Protein 6FTF (pdb70)

Radius of gyration: 20.93 Å; Cα contacts (8 Å, |Δi|>4): 616; chains: 1; bounding box: 56×53×49 Å

Sequence (291 aa):
GIDPEKAKLYQAPYFEKSEDEMMNLITTKLLTHNVLFSFLNTKDIKVVAGAMMQRATFKHDDCIMEAGQQTTCNKLYIIIQSGHADIIKEGQKVYLKTEGTAVGELLELMMYDDTPVVATVKVCTDELIAWVLDRDTYRNLVMGTAIRRRETYIQFLANVPFLGGLDSYEKLQLADALSSEEFSSPGEYIIHYGEEEGEWLYIIMEGTVEVIIGRDADGEPTKVCEFTQGDHIGELEFLNNHRTVADVVATTHHVITAKKLNRRHFEMMCCLGPVIDVLKRCADDPKKYEYYQNVLKTGAAQPSYVD

Secondary structure (DSSP, 8-state):
---HHHHTT---------HHHHHHHHHHHHHSGGGTT--HHHHHHHHHH-EEEEEETT-EEE-TT-SS--EEEEEEE--EEEEETTEEEEEE-TT-EESHHHHHHT-S--SEEEE-SSEEEEEEEEHHHIIIII-TTHHHHHHHHHHHHTT-GGGTTS-HHHHHHHHTTEEEEEE-TT-EEE-TTS---EEEEEEESEEEEEEE-TTS-EEEEEEEETT-EESHHHHHHTB---SEEEESS-EEEEEEEGGGHHHHHGGGHHHHGGGGGSGGGHHHHHHHHHT-S-B----

Structure (mmCIF, N/CA/C/O backbone):
data_6FTF
#
_entry.id   6FTF
#
_cell.length_a   40.846
_cell.length_b   89.066
_cell.length_c   45.634
_cell.angle_alpha   90.000
_cell.angle_beta   98.182
_cell.angle_gamma   90.000
#
_symmetry.space_group_name_H-M   'P 1 21 1'
#
loop_
_entity.id
_entity.type
_entity.pdbx_description
1 polymer 'Protein kinase A regulatory subunit, putative'
2 non-polymer 1,2-ETHANEDIOL
3 non-polymer 7-cyano-7-deazainosine
4 water water
#
loop_
_atom_site.group_PDB
_atom_site.id
_atom_site.type_symbol
_atom_site.label_atom_id
_atom_site.label_alt_id
_atom_site.label_comp_id
_atom_site.label_asym_id
_atom_site.label_entity_id
_atom_site.label_seq_id
_atom_site.pdbx_PDB_ins_code
_atom_site.Cartn_x
_atom_site.Cartn_y
_atom_site.Cartn_z
_atom_site.occupancy
_atom_site.B_iso_or_equiv
_atom_site.auth_seq_id
_atom_site.auth_comp_id
_atom_site.auth_asym_id
_atom_site.auth_atom_id
_atom_site.pdbx_PDB_model_num
ATOM 1 N N . GLY A 1 12 ? -58.21769 92.31604 74.84959 1.000 48.98536 211 GLY B N 1
ATOM 2 C CA . GLY A 1 12 ? -57.30416 91.49789 75.62872 1.000 54.94229 211 GLY B CA 1
ATOM 3 C C . GLY A 1 12 ? -57.21977 91.84430 77.10691 1.000 57.39975 211 GLY B C 1
ATOM 4 O O . GLY A 1 12 ? -58.08326 92.53782 77.64653 1.000 61.94798 211 GLY B O 1
ATOM 5 N N . ILE A 1 13 ? -56.16534 91.36066 77.76524 1.000 46.42163 212 ILE B N 1
ATOM 6 C CA . ILE A 1 13 ? -56.03757 91.52724 79.20847 1.000 41.70273 212 ILE B CA 1
ATOM 7 C C . ILE A 1 13 ? -55.67800 92.97016 79.53565 1.000 40.40579 212 ILE B C 1
ATOM 8 O O . ILE A 1 13 ? -54.76233 93.54994 78.93722 1.000 36.91149 212 ILE B O 1
ATOM 13 N N . ASP A 1 14 ? -56.39262 93.54919 80.49928 1.000 37.88847 213 ASP B N 1
ATOM 14 C CA . ASP A 1 14 ? -56.06828 94.86473 81.03721 1.000 37.13063 213 ASP B CA 1
ATOM 15 C C . ASP A 1 14 ? -54.62717 94.86445 81.54252 1.000 33.88006 213 ASP B C 1
ATOM 16 O O . ASP A 1 14 ? -54.27604 94.01562 82.37662 1.000 28.81999 213 ASP B O 1
ATOM 24 N N . PRO A 1 15 ? -53.76683 95.78015 81.08337 1.000 33.35987 214 PRO B N 1
ATOM 25 C CA . PRO A 1 15 ? -52.36218 95.73770 81.52833 1.000 38.82379 214 PRO B CA 1
ATOM 26 C C . PRO A 1 15 ? -52.18001 95.92940 83.02610 1.000 42.08149 214 PRO B C 1
ATOM 27 O O . PRO A 1 15 ? -51.25949 95.33893 83.60914 1.000 39.45233 214 PRO B O 1
ATOM 38 N N . GLU A 1 16 ? -53.01320 96.75342 83.66716 1.000 43.77090 215 GLU B N 1
ATOM 39 C CA . GLU A 1 16 ? -52.90263 96.93140 85.11035 1.000 44.28044 215 GLU B CA 1
ATOM 40 C C . GLU A 1 16 ? -53.24200 95.64546 85.85161 1.000 41.29735 215 GLU B C 1
ATOM 41 O O . GLU A 1 16 ? -52.70993 95.39586 86.93945 1.000 43.91301 215 GLU B O 1
ATOM 45 N N . LYS A 1 17 ? -54.11935 94.82100 85.27901 1.000 30.46051 216 LYS B N 1
ATOM 46 C CA . LYS A 1 17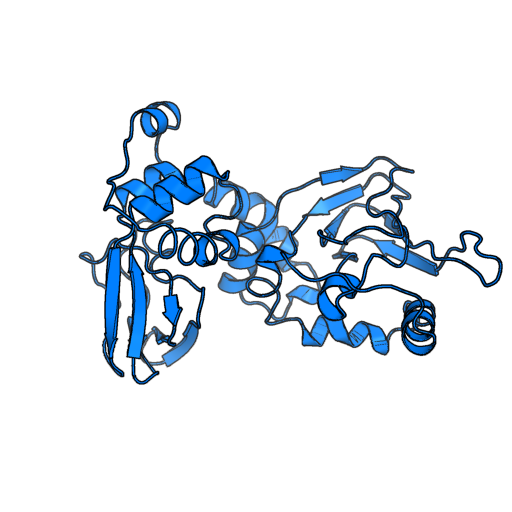 ? -54.45221 93.53475 85.87662 1.000 28.54392 216 LYS B CA 1
ATOM 47 C C . LYS A 1 17 ? -53.39838 92.47781 85.56447 1.000 25.07887 216 LYS B C 1
ATOM 48 O O . LYS A 1 17 ? -53.12915 91.59761 86.38988 1.000 22.96078 216 LYS B O 1
ATOM 67 N N . ALA A 1 18 ? -52.80263 92.53130 84.37380 1.000 22.91090 217 ALA B N 1
ATOM 68 C CA . ALA A 1 18 ? -51.75622 91.57073 84.03972 1.000 18.98485 217 ALA B CA 1
ATOM 69 C C . ALA A 1 18 ? -50.59154 91.64289 85.02046 1.000 19.81684 217 ALA B C 1
ATOM 70 O O . ALA A 1 18 ? -49.94480 90.62369 85.29454 1.000 20.94447 217 ALA B O 1
ATOM 77 N N . LYS A 1 19 ? -50.32988 92.82756 85.58316 1.000 22.85530 218 LYS B N 1
ATOM 78 C CA . LYS A 1 19 ? -49.25244 92.97494 86.55694 1.000 30.06229 218 LYS B CA 1
ATOM 79 C C . LYS A 1 19 ? -49.52454 92.19971 87.84159 1.000 24.65771 218 LYS B C 1
ATOM 80 O O . LYS A 1 19 ? -48.58555 91.91797 88.59577 1.000 25.87596 218 LYS B O 1
ATOM 84 N N . LEU A 1 20 ? -50.78139 91.85614 88.11009 1.000 18.11060 219 LEU B N 1
ATOM 85 C CA . LEU A 1 20 ? -51.14509 91.08820 89.28920 1.000 17.59321 219 LEU B CA 1
ATOM 86 C C . LEU A 1 20 ? -51.18966 89.59341 89.02104 1.000 17.89734 219 LEU B C 1
ATOM 87 O O . LEU A 1 20 ? -51.50739 88.82701 89.93562 1.000 21.75142 219 LEU B O 1
ATOM 103 N N . TYR A 1 21 ? -50.90385 89.16050 87.79186 1.000 19.43210 220 TYR B N 1
ATOM 104 C CA . TYR A 1 21 ? -50.90601 87.74293 87.44963 1.000 18.22852 220 TYR B CA 1
ATOM 105 C C . TYR A 1 21 ? -49.54642 87.12646 87.77286 1.000 15.14519 220 TYR B C 1
ATOM 106 O O . TYR A 1 21 ? -48.50622 87.63118 87.33479 1.000 21.74924 220 TYR B O 1
ATOM 124 N N . GLN A 1 22 ? -49.55965 86.03023 88.51968 1.000 19.09436 221 GLN B N 1
ATOM 125 C CA . GLN A 1 22 ? -48.35431 85.25732 88.79102 1.000 17.91615 221 GLN B CA 1
ATOM 126 C C . GLN A 1 22 ? -48.42046 83.96552 87.98310 1.000 15.67626 221 GLN B C 1
ATOM 127 O O . GLN A 1 22 ? -49.32893 83.15280 88.16876 1.000 16.11135 221 GLN B O 1
ATOM 141 N N . ALA A 1 23 ? -47.45191 83.77396 87.10843 1.000 13.71769 222 ALA B N 1
ATOM 142 C CA . ALA A 1 23 ? -47.40018 82.55538 86.32958 1.000 12.68687 222 ALA B CA 1
ATOM 143 C C . ALA A 1 23 ? -47.05021 81.36662 87.21821 1.000 14.97653 222 ALA B C 1
ATOM 144 O O . ALA A 1 23 ? -46.34573 81.51217 88.22481 1.000 16.01011 222 ALA B O 1
ATOM 151 N N . PRO A 1 24 ? -47.49292 80.16882 86.85357 1.000 13.70782 223 PRO B N 1
ATOM 152 C CA . PRO A 1 24 ? -47.00623 78.97930 87.55283 1.000 14.16910 223 PRO B CA 1
ATOM 153 C C . PRO A 1 24 ? -45.51417 78.83226 87.35094 1.000 12.97284 223 PRO B C 1
ATOM 154 O O . PRO A 1 24 ? -44.95005 79.31670 86.37357 1.000 12.89767 223 PRO B O 1
ATOM 165 N N . TYR A 1 25 ? -44.87266 78.15702 88.29549 1.000 14.63667 224 TYR B N 1
ATOM 166 C CA . TYR A 1 25 ? -43.45293 77.85880 88.19702 1.000 14.20926 224 TYR B CA 1
ATOM 167 C C . TYR A 1 25 ? -43.26862 76.37594 88.44509 1.000 12.73903 224 TYR B C 1
ATOM 168 O O . TYR A 1 25 ? -43.62198 75.87072 89.51693 1.000 15.63100 224 TYR B O 1
ATOM 186 N N . PHE A 1 26 ? -42.74036 75.68547 87.45389 1.000 12.67456 225 PHE B N 1
ATOM 187 C CA . PHE A 1 26 ? -42.34746 74.29260 87.57623 1.000 13.84877 225 PHE B CA 1
ATOM 188 C C . PHE A 1 26 ? -40.83259 74.29417 87.56893 1.000 14.38566 225 PHE B C 1
ATOM 189 O O . PHE A 1 26 ? -40.21418 74.70986 86.58641 1.000 14.08496 225 PHE B O 1
ATOM 206 N N . GLU A 1 27 ? -40.23465 73.84977 88.66847 1.000 16.93839 226 GLU B N 1
ATOM 207 C CA . GLU A 1 27 ? -38.80982 74.07905 88.87999 1.000 18.42192 226 GLU B CA 1
ATOM 208 C C . GLU A 1 27 ? -37.98450 73.55612 87.71011 1.000 15.36631 226 GLU B C 1
ATOM 209 O O . GLU A 1 27 ? -38.22256 72.45556 87.20462 1.000 17.16683 226 GLU B O 1
ATOM 217 N N . LYS A 1 28 ? -37.02253 74.36779 87.28137 1.000 15.96620 227 LYS B N 1
ATOM 218 C CA . LYS A 1 28 ? -36.17043 74.06993 86.14304 1.000 16.26472 227 LYS B CA 1
ATOM 219 C C . LYS A 1 28 ? -34.72516 74.05019 86.60800 1.000 15.91588 227 LYS B C 1
ATOM 220 O O . LYS A 1 28 ? -34.32385 74.86147 87.45103 1.000 16.62263 227 LYS B O 1
ATOM 239 N N . SER A 1 29 ? -33.94077 73.13172 86.05045 1.000 14.08723 228 SER B N 1
ATOM 240 C CA . SER A 1 29 ? -32.50557 73.18652 86.21976 1.000 13.94229 228 SER B CA 1
ATOM 241 C C . SER A 1 29 ? -31.94026 74.32782 85.37182 1.000 12.70538 228 SER B C 1
ATOM 242 O O . SER A 1 29 ? -32.59599 74.85280 84.46419 1.000 12.50207 228 SER B O 1
ATOM 250 N N . GLU A 1 30 ? -30.68979 74.69858 85.64092 1.000 14.78965 229 GLU B N 1
ATOM 251 C CA . GLU A 1 30 ? -30.04295 75.71100 84.82183 1.000 14.49516 229 GLU B CA 1
ATOM 252 C C . GLU A 1 30 ? -29.98100 75.27964 83.36385 1.000 12.83147 229 GLU B C 1
ATOM 253 O O . GLU A 1 30 ? -30.22432 76.08464 82.46150 1.000 13.06354 229 GLU B O 1
ATOM 261 N N . ASP A 1 31 ? -29.67047 74.00416 83.11307 1.000 12.10799 230 ASP B N 1
ATOM 262 C CA . ASP A 1 31 ? -29.58468 73.51646 81.74000 1.000 12.14571 230 ASP B CA 1
ATOM 263 C C . ASP A 1 31 ? -30.94935 73.54696 81.05814 1.000 11.31790 230 ASP B C 1
ATOM 264 O O . ASP A 1 31 ? -31.03817 73.89030 79.87597 1.000 11.28204 230 ASP B O 1
ATOM 273 N N . GLU A 1 32 ? -32.02024 73.19755 81.77675 1.000 11.08713 231 GLU B N 1
ATOM 274 C CA . GLU A 1 32 ? -33.36045 73.30936 81.19457 1.000 10.74584 231 GLU B CA 1
ATOM 275 C C . GLU A 1 32 ? -33.70561 74.75853 80.88721 1.000 10.51734 231 GLU B C 1
ATOM 276 O O . GLU A 1 32 ? -34.26172 75.06377 79.82492 1.000 10.78353 231 GLU B O 1
ATOM 288 N N A MET A 1 33 ? -33.39752 75.66865 81.81664 0.394 11.35723 232 MET B N 1
ATOM 289 N N B MET A 1 33 ? -33.41976 75.66967 81.82380 0.606 10.92529 232 MET B N 1
ATOM 290 C CA A MET A 1 33 ? -33.67601 77.08268 81.59540 0.394 11.78640 232 MET B CA 1
ATOM 291 C CA B MET A 1 33 ? -33.67258 77.08331 81.57333 0.606 11.26705 232 MET B CA 1
ATOM 292 C C A MET A 1 33 ? -32.91972 77.59893 80.37819 0.394 11.48139 232 MET B C 1
ATOM 293 C C B MET A 1 33 ? -32.93667 77.54608 80.33251 0.606 11.82722 232 MET B C 1
ATOM 294 O O A MET A 1 33 ? -33.46458 78.38354 79.59273 0.394 12.05251 232 MET B O 1
ATOM 295 O O B MET A 1 33 ? -33.51045 78.24343 79.48646 0.606 11.36466 232 MET B O 1
ATOM 322 N N . ASN A 1 34 ? -31.66638 77.16824 80.19120 1.000 11.69401 233 ASN B N 1
ATOM 323 C CA . ASN A 1 34 ? -30.90878 77.59137 79.01819 1.000 13.11641 233 ASN B CA 1
ATOM 324 C C . ASN A 1 34 ? -31.56030 77.09982 77.73171 1.000 11.11415 233 ASN B C 1
ATOM 325 O O . ASN A 1 34 ? -31.67893 77.85221 76.75843 1.000 12.10761 233 ASN B O 1
ATOM 336 N N . LEU A 1 35 ? -31.95621 75.82484 77.69757 1.000 10.78929 234 LEU B N 1
ATOM 337 C CA . LEU A 1 35 ? -32.57096 75.24971 76.50777 1.000 10.84594 234 LEU B CA 1
ATOM 338 C C . LEU A 1 35 ? -33.85832 75.97624 76.15774 1.000 10.12430 234 LEU B C 1
ATOM 339 O O . LEU A 1 35 ? -34.06994 76.39217 75.01001 1.000 10.87233 234 LEU B O 1
ATOM 355 N N . ILE A 1 36 ? -34.73888 76.13062 77.13906 1.000 9.50879 235 ILE B N 1
ATOM 356 C CA . ILE A 1 36 ? -36.04875 76.70880 76.86698 1.000 9.45125 235 ILE B CA 1
ATOM 357 C C . ILE A 1 36 ? -35.90667 78.17191 76.49240 1.000 9.93565 235 ILE B C 1
ATOM 358 O O . ILE A 1 36 ? -36.54214 78.65176 75.54720 1.000 9.83186 235 ILE B O 1
ATOM 374 N N A THR A 1 37 ? -35.07733 78.91984 77.21065 0.544 8.75978 236 THR B N 1
ATOM 375 N N B THR A 1 37 ? -35.09200 78.91000 77.25849 0.456 9.79134 236 THR B N 1
ATOM 376 C CA A THR A 1 37 ? -34.99002 80.33673 76.88323 0.544 11.26049 236 THR B CA 1
ATOM 377 C CA B THR A 1 37 ? -34.86565 80.32385 76.97485 0.456 10.97950 236 THR B CA 1
ATOM 378 C C A THR A 1 37 ? -34.38083 80.55704 75.51042 0.544 11.40250 236 THR B C 1
ATOM 379 C C B THR A 1 37 ? -34.40845 80.52097 75.54022 0.456 9.22721 236 THR B C 1
ATOM 380 O O A THR A 1 37 ? -34.72649 81.53976 74.83705 0.544 10.09118 236 THR B O 1
ATOM 381 O O B THR A 1 37 ? -34.88454 81.43747 74.85388 0.456 11.21100 236 THR B O 1
ATOM 392 N N . LYS A 1 38 ? -33.48904 79.67073 75.06480 1.000 10.32743 237 LYS B N 1
ATOM 393 C CA . LYS A 1 38 ? -33.00478 79.78899 73.69660 1.000 11.64940 237 LYS B CA 1
ATOM 394 C C . LYS A 1 38 ? -34.13276 79.58663 72.69302 1.000 10.93426 237 LYS B C 1
ATOM 395 O O . LYS A 1 38 ? -34.23730 80.33189 71.70768 1.000 12.15171 237 LYS B O 1
ATOM 401 N N . LEU A 1 39 ? -35.01091 78.61167 72.93014 1.000 9.18439 238 LEU B N 1
ATOM 402 C CA . LEU A 1 39 ? -36.15753 78.45911 72.04322 1.000 9.93382 238 LEU B CA 1
ATOM 403 C C . LEU A 1 39 ? -37.00097 79.72828 72.03726 1.000 10.04746 238 LEU B C 1
ATOM 404 O O . LEU A 1 39 ? -37.43277 80.19971 70.97731 1.000 10.00592 238 LEU B O 1
ATOM 420 N N . LEU A 1 40 ? -37.26303 80.28867 73.21017 1.000 8.81017 239 LEU B N 1
ATOM 421 C CA . LEU A 1 40 ? -38.13293 81.45117 73.28517 1.000 9.08061 239 LEU B CA 1
ATOM 422 C C . LEU A 1 40 ? -37.51330 82.67306 72.62577 1.000 8.97442 239 LEU B C 1
ATOM 423 O O . LEU A 1 40 ? -38.21932 83.44636 71.96409 1.000 9.77206 239 LEU B O 1
ATOM 439 N N . THR A 1 41 ? -36.21195 82.88843 72.80613 1.000 8.90386 240 THR B N 1
ATOM 440 C CA . THR A 1 41 ? -35.60193 84.09765 72.26875 1.000 9.33696 240 THR B CA 1
ATOM 441 C C . THR A 1 41 ? -35.43134 84.05793 70.75815 1.000 8.71641 240 THR B C 1
ATOM 442 O O . THR A 1 41 ? -35.14230 85.10565 70.15612 1.000 11.19629 240 THR B O 1
ATOM 453 N N . HIS A 1 42 ? -35.60036 82.90535 70.12444 1.000 9.32534 241 HIS B N 1
ATOM 454 C CA . HIS A 1 42 ? -35.56743 82.83523 68.67289 1.000 10.43203 241 HIS B CA 1
ATOM 455 C C . HIS A 1 42 ? -36.94295 82.67326 68.05381 1.000 9.93012 241 HIS B C 1
ATOM 456 O O . HIS A 1 42 ? -37.05100 82.63456 66.82855 1.000 12.36873 241 HIS B O 1
ATOM 470 N N . ASN A 1 43 ? -37.99443 82.60736 68.85525 1.000 9.23271 242 ASN B N 1
ATOM 471 C CA . ASN A 1 43 ? -39.35182 82.45304 68.35408 1.000 8.59149 242 ASN B CA 1
ATOM 472 C C . ASN A 1 43 ? -40.07080 83.79148 68.40393 1.000 8.77849 242 ASN B C 1
ATOM 473 O O . ASN A 1 43 ? -40.09422 84.45488 69.44244 1.000 8.42973 242 ASN B O 1
ATOM 484 N N . VAL A 1 44 ? -40.67199 84.17705 67.28356 1.000 8.48107 243 VAL B N 1
ATOM 485 C CA . VAL A 1 44 ? -41.20270 85.52808 67.14187 1.000 8.33006 243 VAL B CA 1
ATOM 486 C C . VAL A 1 44 ? -42.30467 85.87499 68.13329 1.000 8.28128 243 VAL B C 1
ATOM 487 O O . VAL A 1 44 ? -42.55824 87.06769 68.35333 1.000 8.78225 243 VAL B O 1
ATOM 500 N N . LEU A 1 45 ? -42.99132 84.89683 68.72058 1.000 8.30918 244 LEU B N 1
ATOM 501 C CA . LEU A 1 45 ? -44.07144 85.21224 69.65105 1.000 8.56983 244 LEU B CA 1
ATOM 502 C C . LEU A 1 45 ? -43.57492 85.87029 70.92362 1.000 8.84740 244 LEU B C 1
ATOM 503 O O . LEU A 1 45 ? -44.382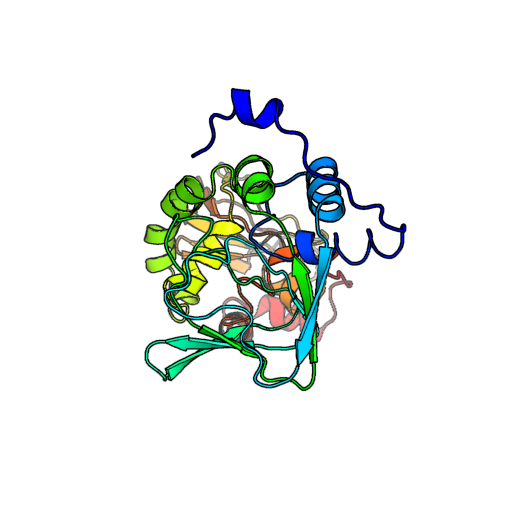98 86.45838 71.64766 1.000 10.50840 244 LEU B O 1
ATOM 519 N N . PHE A 1 46 ? -42.27917 85.78673 71.20999 1.000 8.21771 245 PHE B N 1
ATOM 520 C CA . PHE A 1 46 ? -41.69631 86.30304 72.44528 1.000 8.44649 245 PHE B CA 1
ATOM 521 C C . PHE A 1 46 ? -40.74962 87.46878 72.19245 1.000 8.48876 245 PHE B C 1
ATOM 522 O O . PHE A 1 46 ? -40.00913 87.86421 73.09420 1.000 9.33694 245 PHE B O 1
ATOM 539 N N . SER A 1 47 ? -40.80618 88.05501 70.99663 1.000 8.01084 246 SER B N 1
ATOM 540 C CA . SER A 1 47 ? -39.78340 88.97676 70.51744 1.000 8.60805 246 SER B CA 1
ATOM 541 C C . SER A 1 47 ? -39.54252 90.15128 71.45153 1.000 9.47633 246 SER B C 1
ATOM 542 O O . SER A 1 47 ? -38.40383 90.62936 71.54947 1.000 11.28299 246 SER B O 1
ATOM 550 N N . PHE A 1 48 ? -40.59179 90.70607 72.04740 1.000 9.12048 247 PHE B N 1
ATOM 551 C CA . PHE A 1 48 ? -40.46275 91.94278 72.80871 1.000 10.52653 247 PHE B CA 1
ATOM 552 C C . PHE A 1 48 ? -40.54772 91.73343 74.31792 1.000 11.18939 247 PHE B C 1
ATOM 553 O O . PHE A 1 48 ? -40.69179 92.70097 75.06456 1.000 14.37714 247 PHE B O 1
ATOM 570 N N . LEU A 1 49 ? -40.39231 90.50444 74.78907 1.000 10.52543 248 LEU B N 1
ATOM 571 C CA . LEU A 1 49 ? -40.25126 90.24822 76.21478 1.000 10.45663 248 LEU B CA 1
ATOM 572 C C . LEU A 1 49 ? -38.81133 90.46708 76.65101 1.000 10.77544 248 LEU B C 1
ATOM 573 O O . LEU A 1 49 ? -37.86879 90.08325 75.96070 1.000 12.57365 248 LEU B O 1
ATOM 589 N N . ASN A 1 50 ? -38.65096 91.02986 77.83806 1.000 12.06011 249 ASN B N 1
ATOM 590 C CA . ASN A 1 50 ? -37.32097 91.19162 78.40626 1.000 13.05459 249 ASN B CA 1
ATOM 591 C C . ASN A 1 50 ? -36.84429 89.88783 79.04902 1.000 12.93027 249 ASN B C 1
ATOM 592 O O . ASN A 1 50 ? -37.57574 88.89720 79.13789 1.000 12.14159 249 ASN B O 1
ATOM 603 N N . THR A 1 51 ? -35.58474 89.88814 79.49449 1.000 13.55285 250 THR B N 1
ATOM 604 C CA . THR A 1 51 ? -34.96743 88.65960 79.99061 1.000 14.83463 250 THR B CA 1
ATOM 605 C C . THR A 1 51 ? -35.71179 88.09704 81.19331 1.000 13.64036 250 THR B C 1
ATOM 606 O O . THR A 1 51 ? -35.93106 86.87680 81.28027 1.000 13.05069 250 THR B O 1
ATOM 617 N N . LYS A 1 52 ? -36.10056 88.95928 82.13576 1.000 12.41040 251 LYS B N 1
ATOM 618 C CA . LYS A 1 52 ? -36.82300 88.48559 83.30831 1.000 13.15218 251 LYS B CA 1
ATOM 619 C C . LYS A 1 52 ? -38.10312 87.77692 82.88999 1.000 11.98414 251 LYS B C 1
ATOM 620 O O . LYS A 1 52 ? -38.40194 86.66893 83.35488 1.000 12.00550 251 LYS B O 1
ATOM 639 N N . ASP A 1 53 ? -38.85165 88.38885 81.97126 1.000 11.59688 252 ASP B N 1
ATOM 640 C CA . ASP A 1 53 ? -40.13316 87.82383 81.56242 1.000 11.78574 252 ASP B CA 1
ATOM 641 C C . ASP A 1 53 ? -39.96513 86.55845 80.73194 1.000 11.24986 252 ASP B C 1
ATOM 642 O O . ASP A 1 53 ? -40.77122 85.62893 80.85913 1.000 11.38316 252 ASP B O 1
ATOM 651 N N . ILE A 1 54 ? -38.95103 86.50347 79.86622 1.000 10.63114 253 ILE B N 1
ATOM 652 C CA . ILE A 1 54 ? -38.62294 85.26373 79.15140 1.000 10.85281 253 ILE B CA 1
ATOM 653 C C . ILE A 1 54 ? -38.43143 84.12673 80.14265 1.000 10.04343 253 ILE B C 1
ATOM 654 O O . ILE A 1 54 ? -38.90861 83.00444 79.93152 1.000 10.92099 253 ILE B O 1
ATOM 670 N N . LYS A 1 55 ? -37.68572 84.38856 81.21976 1.000 10.93432 254 LYS B N 1
ATOM 671 C CA . LYS A 1 55 ? -37.40181 83.33168 82.17764 1.000 10.84561 254 LYS B CA 1
ATOM 672 C C . LYS A 1 55 ? -38.64099 82.95349 82.98826 1.000 11.36653 254 LYS B C 1
ATOM 673 O O . LYS A 1 55 ? -38.80321 81.77875 83.33273 1.000 11.31143 254 LYS B O 1
ATOM 681 N N . VAL A 1 56 ? -39.53859 83.90333 83.26885 1.000 10.53789 255 VAL B N 1
ATOM 682 C CA . VAL A 1 56 ? -40.81376 83.55690 83.90017 1.000 9.64545 255 VAL B CA 1
ATOM 683 C C . VAL A 1 56 ? -41.60071 82.60807 83.00843 1.000 10.17553 255 VAL B C 1
ATOM 684 O O . VAL A 1 56 ? -42.14440 81.59484 83.46439 1.000 11.29444 255 VAL B O 1
ATOM 697 N N . VAL A 1 57 ? -41.70660 82.94441 81.72565 1.000 9.85455 256 VAL B N 1
ATOM 698 C CA . VAL A 1 57 ? -42.44513 82.11009 80.78967 1.000 10.46421 256 VAL B CA 1
ATOM 699 C C . VAL A 1 57 ? -41.82074 80.72262 80.72586 1.000 10.75896 256 VAL B C 1
ATOM 700 O O . VAL A 1 57 ? -42.51972 79.70579 80.78584 1.000 11.19823 256 VAL B O 1
ATOM 713 N N . ALA A 1 58 ? -40.49322 80.65326 80.61866 1.000 10.08602 257 ALA B N 1
ATOM 714 C CA . ALA A 1 58 ? -39.80158 79.36847 80.61302 1.000 11.18755 257 ALA B CA 1
ATOM 715 C C . ALA A 1 58 ? -40.12684 78.55348 81.85164 1.000 10.85067 257 ALA B C 1
ATOM 716 O O . ALA A 1 58 ? -40.39562 77.34318 81.76338 1.000 12.09350 257 ALA B O 1
ATOM 723 N N . GLY A 1 59 ? -40.11875 79.18931 83.01348 1.000 11.11351 258 GLY B N 1
ATOM 724 C CA . GLY A 1 59 ? -40.45337 78.49706 84.24200 1.000 11.09248 258 GLY B CA 1
ATOM 725 C C . GLY A 1 59 ? -41.84946 77.92575 84.24684 1.000 10.43291 258 GLY B C 1
ATOM 726 O O . GLY A 1 59 ? -42.10630 76.91726 84.90640 1.000 11.65714 258 GLY B O 1
ATOM 730 N N . ALA A 1 60 ? -42.77058 78.56180 83.52853 1.000 9.90959 259 ALA B N 1
ATOM 731 C CA . ALA A 1 60 ? -44.15699 78.12532 83.50280 1.000 9.74088 259 ALA B CA 1
ATOM 732 C C . ALA A 1 60 ? -44.40158 76.97791 82.53514 1.000 10.28186 259 ALA B C 1
ATOM 733 O O . ALA A 1 60 ? -45.49339 76.40007 82.54844 1.000 11.68357 259 ALA B O 1
ATOM 740 N N A MET A 1 61 ? -43.44923 76.64782 81.66766 0.280 8.17556 260 MET B N 1
ATOM 741 N N B MET A 1 61 ? -43.42050 76.61123 81.73267 0.720 10.98351 260 MET B N 1
ATOM 742 C CA A MET A 1 61 ? -43.67847 75.62683 80.65390 0.280 10.12414 260 MET B CA 1
ATOM 743 C CA B MET A 1 61 ? -43.62700 75.59947 80.71639 0.720 9.38461 260 MET B CA 1
ATOM 744 C C A MET A 1 61 ? -43.37660 74.22483 81.17726 0.280 9.09546 260 MET B C 1
ATOM 745 C C B MET A 1 61 ? -43.41059 74.19541 81.25186 0.720 10.14002 260 MET B C 1
ATOM 746 O O A MET A 1 61 ? -42.52417 74.02164 82.04925 0.280 11.37640 260 MET B O 1
ATOM 747 O O B MET A 1 61 ? -42.68560 73.96609 82.23279 0.720 11.12812 260 MET B O 1
ATOM 774 N N . GLN A 1 62 ? -44.09361 73.25367 80.61678 1.000 9.54385 261 GLN B N 1
ATOM 775 C CA . GLN A 1 62 ? -43.96980 71.84259 80.95466 1.000 10.14622 261 GLN B CA 1
ATOM 776 C C . GLN A 1 62 ? -43.68011 71.05745 79.68298 1.000 9.80768 261 GLN B C 1
ATOM 777 O O . GLN A 1 62 ? -44.11247 71.42735 78.59035 1.000 11.19920 261 GLN B O 1
ATOM 791 N N . ARG A 1 63 ? -42.97945 69.94666 79.81326 1.000 9.60562 262 ARG B N 1
ATOM 792 C CA . ARG A 1 63 ? -42.56304 69.18862 78.64141 1.000 9.27613 262 ARG B CA 1
ATOM 793 C C . ARG A 1 63 ? -43.60542 68.15824 78.24392 1.000 9.30002 262 ARG B C 1
ATOM 794 O O . ARG A 1 63 ? -44.19021 67.49584 79.10238 1.000 12.10393 262 ARG B O 1
ATOM 815 N N . ALA A 1 64 ? -43.79461 67.99122 76.94406 1.000 9.75031 263 ALA B N 1
ATOM 816 C CA . ALA A 1 64 ? -44.65937 66.95311 76.40180 1.000 10.09034 263 ALA B CA 1
ATOM 817 C C . ALA A 1 64 ? -43.96553 66.28548 75.22753 1.000 10.07436 263 ALA B C 1
ATOM 818 O O . ALA A 1 64 ? -43.15754 66.91137 74.54169 1.000 10.95311 263 ALA B O 1
ATOM 825 N N . THR A 1 65 ? -44.27656 65.01195 74.99817 1.000 10.19069 264 THR B N 1
ATOM 826 C CA . THR A 1 65 ? -43.71366 64.31592 73.85570 1.000 10.18064 264 THR B CA 1
ATOM 827 C C . THR A 1 65 ? -44.82018 63.62594 73.08698 1.000 10.15795 264 THR B C 1
ATOM 828 O O . THR A 1 65 ? -45.86754 63.27522 73.63666 1.000 11.38919 264 THR B O 1
ATOM 839 N N . PHE A 1 66 ? -44.53695 63.40399 71.81115 1.000 10.21817 265 PHE B N 1
ATOM 840 C CA . PHE A 1 66 ? -45.46405 62.83138 70.85649 1.000 10.91970 265 PHE B CA 1
ATOM 841 C C . PHE A 1 66 ? -44.68572 61.92704 69.91307 1.000 11.32994 265 PHE B C 1
ATOM 842 O O . PHE A 1 66 ? -43.46039 62.01665 69.79113 1.000 12.60229 265 PHE B O 1
ATOM 859 N N . LYS A 1 67 ? -45.42252 61.04335 69.23843 1.000 12.14068 266 LYS B N 1
ATOM 860 C CA . LYS A 1 67 ? -44.86177 60.11952 68.26102 1.000 11.61330 266 LYS B CA 1
ATOM 861 C C . LYS A 1 67 ? -45.44858 60.38330 66.88490 1.000 12.60124 266 LYS B C 1
ATOM 862 O O . LYS A 1 67 ? -46.49774 61.01096 66.75123 1.000 12.51725 266 LYS B O 1
ATOM 881 N N . HIS A 1 68 ? -44.77988 59.83886 65.86567 1.000 13.89226 267 HIS B N 1
ATOM 882 C CA . HIS A 1 68 ? -45.27394 59.89719 64.49653 1.000 13.98824 267 HIS B CA 1
ATOM 883 C C . HIS A 1 68 ? -46.76258 59.58775 64.45104 1.000 13.27052 267 HIS B C 1
ATOM 884 O O . HIS A 1 68 ? -47.22112 58.59986 65.03499 1.000 14.27536 267 HIS B O 1
ATOM 898 N N . ASP A 1 69 ? -47.50694 60.41895 63.71881 1.000 13.68870 268 ASP B N 1
ATOM 899 C CA . ASP A 1 69 ? -48.94561 60.33182 63.47704 1.000 13.73815 268 ASP B CA 1
ATOM 900 C C . ASP A 1 69 ? -49.81196 60.76464 64.66120 1.000 13.87769 268 ASP B C 1
ATOM 901 O O . ASP A 1 69 ? -51.03997 60.86106 64.49758 1.000 15.89494 268 ASP B O 1
ATOM 910 N N . ASP A 1 70 ? -49.23986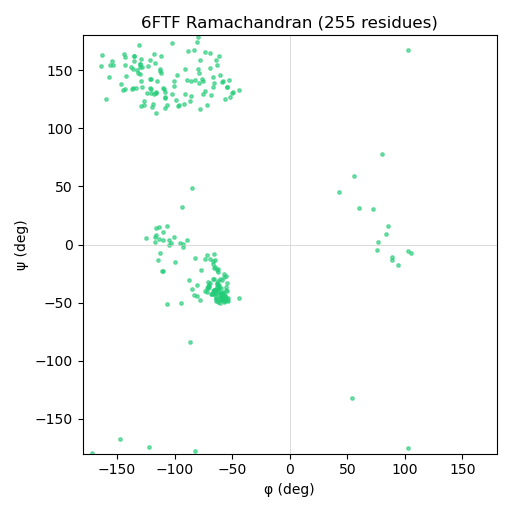 61.07891 65.82104 1.000 13.71325 269 ASP B N 1
ATOM 911 C CA . ASP A 1 70 ? -50.03968 61.69299 66.86824 1.000 12.58444 269 ASP B CA 1
ATOM 912 C C . ASP A 1 70 ? -50.47987 63.08129 66.42739 1.000 12.76067 269 ASP B C 1
ATOM 913 O O . ASP A 1 70 ? -49.73128 63.81324 65.77272 1.000 14.07198 269 ASP B O 1
ATOM 922 N N . CYS A 1 71 ? -51.68634 63.46050 66.82244 1.000 13.28408 270 CYS B N 1
ATOM 923 C CA . CYS A 1 71 ? -52.16253 64.82715 66.63094 1.000 13.75924 270 CYS B CA 1
ATOM 924 C C . CYS A 1 71 ? -51.95008 65.61707 67.91358 1.000 15.35198 270 CYS B C 1
ATOM 925 O O . CYS A 1 71 ? -52.45337 65.23353 68.97385 1.000 18.00649 270 CYS B O 1
ATOM 933 N N . ILE A 1 72 ? -51.15751 66.68452 67.83321 1.000 12.88869 271 ILE B N 1
ATOM 934 C CA . ILE A 1 72 ? -51.01226 67.58539 68.97148 1.000 13.09812 271 ILE B CA 1
ATOM 935 C C . ILE A 1 72 ? -52.33871 68.27820 69.25911 1.000 12.60523 271 ILE B C 1
ATOM 936 O O . ILE A 1 72 ? -52.70962 68.49285 70.41837 1.000 15.21351 271 ILE B O 1
ATOM 952 N N . MET A 1 73 ? -53.05673 68.65904 68.20590 1.000 12.64510 272 MET B N 1
ATOM 953 C CA . MET A 1 73 ? -54.37791 69.25932 68.29663 1.000 12.75258 272 MET B CA 1
ATOM 954 C C . MET A 1 73 ? -55.08801 68.94620 66.99098 1.000 13.98515 272 MET B C 1
ATOM 955 O O . MET A 1 73 ? -54.45106 68.65901 65.97259 1.000 14.02744 272 MET B O 1
ATOM 969 N N . GLU A 1 74 ? -56.41645 68.98658 67.03724 1.000 14.85494 273 GLU B N 1
ATOM 970 C CA . GLU A 1 74 ? -57.24598 68.61607 65.89887 1.000 14.70380 273 GLU B CA 1
ATOM 971 C C . GLU A 1 74 ? -58.25985 69.70862 65.61010 1.000 13.48101 273 GLU B C 1
ATOM 972 O O . GLU A 1 74 ? -58.84003 70.28946 66.53039 1.000 15.17634 273 GLU B O 1
ATOM 984 N N . ALA A 1 75 ? -58.47625 69.95682 64.32446 1.000 15.69550 274 ALA B N 1
ATOM 985 C CA . ALA A 1 75 ? -59.40910 70.99315 63.90250 1.000 17.84686 274 ALA B CA 1
ATOM 986 C C . ALA A 1 75 ? -60.73648 70.83218 64.62950 1.000 16.39042 274 ALA B C 1
ATOM 987 O O . ALA A 1 75 ? -61.28835 69.72693 64.70493 1.000 19.21655 274 ALA B O 1
ATOM 994 N N . GLY A 1 76 ? -61.23435 71.93562 65.19640 1.000 17.09143 275 GLY B N 1
ATOM 995 C CA . GLY A 1 76 ? -62.50839 71.97052 65.88868 1.000 19.25306 275 GLY B CA 1
ATOM 996 C C . GLY A 1 76 ? -62.42512 71.85722 67.39966 1.000 20.24885 275 GLY B C 1
ATOM 997 O O . GLY A 1 76 ? -63.39549 72.19356 68.09174 1.000 21.00032 275 GLY B O 1
ATOM 1001 N N A GLN A 1 77 ? -61.28979 71.41690 67.92555 0.424 18.63493 276 GLN B N 1
ATOM 1002 N N B GLN A 1 77 ? -61.30082 71.38790 67.93021 0.576 18.17254 276 GLN B N 1
ATOM 1003 C CA A GLN A 1 77 ? -61.14279 71.16738 69.35210 0.424 18.38050 276 GLN B CA 1
ATOM 1004 C CA B GLN A 1 77 ? -61.19861 71.16636 69.36370 0.576 18.18051 276 GLN B CA 1
ATOM 1005 C C A GLN A 1 77 ? -61.24617 72.46202 70.16140 0.424 17.25466 276 GLN B C 1
ATOM 1006 C C B GLN A 1 77 ? -61.30376 72.47311 70.13711 0.576 16.80848 276 GLN B C 1
ATOM 1007 O O A GLN A 1 77 ? -60.68360 73.49532 69.78308 0.424 17.06498 276 GLN B O 1
ATOM 1008 O O B GLN A 1 77 ? -60.78513 73.51423 69.71696 0.576 17.88304 276 GLN B O 1
ATOM 1035 N N . THR A 1 78 ? -61.96735 72.39948 71.28924 1.000 19.44175 277 THR B N 1
ATOM 1036 C CA . THR A 1 78 ? -62.07494 73.50691 72.23123 1.000 21.22005 277 THR B CA 1
ATOM 1037 C C . THR A 1 78 ? -61.35303 73.21898 73.53963 1.000 19.53204 277 THR B C 1
ATOM 1038 O O . THR A 1 78 ? -61.44138 74.01757 74.47929 1.000 24.72875 277 THR B O 1
ATOM 1049 N N . THR A 1 79 ? -60.64028 72.09833 73.61709 1.000 18.34629 278 THR B N 1
ATOM 1050 C CA . THR A 1 79 ? -60.02371 71.61624 74.84134 1.000 17.82628 278 THR B CA 1
ATOM 1051 C C . THR A 1 79 ? -58.50297 71.70473 74.81680 1.000 17.43132 278 THR B C 1
ATOM 1052 O O . THR A 1 79 ? -57.84654 71.13716 75.69512 1.000 20.45866 278 THR B O 1
ATOM 1063 N N . CYS A 1 80 ? -57.92550 72.38264 73.82530 1.000 17.10915 279 CYS B N 1
ATOM 1064 C CA . CYS A 1 80 ? -56.47867 72.52693 73.76224 1.000 15.87104 279 CYS B CA 1
ATOM 1065 C C . CYS A 1 80 ? -56.07401 73.73993 74.59290 1.000 16.18153 279 CYS B C 1
ATOM 1066 O O . CYS A 1 80 ? -55.73488 73.60423 75.77112 1.000 17.02971 279 CYS B O 1
ATOM 1071 N N . ASN A 1 81 ? -56.15045 74.93014 74.01005 1.000 15.40869 280 ASN B N 1
ATOM 1072 C CA . ASN A 1 81 ? -55.89656 76.16950 74.73757 1.000 20.01171 280 ASN B CA 1
ATOM 1073 C C . ASN A 1 81 ? -54.48868 76.20036 75.31304 1.000 14.68761 280 ASN B C 1
ATOM 1074 O O . ASN A 1 81 ? -54.25209 76.80041 76.35653 1.000 16.04047 280 ASN B O 1
ATOM 1085 N N . LYS A 1 82 ? -53.54890 75.55686 74.63183 1.000 12.82253 281 LYS B N 1
ATOM 1086 C CA . LYS A 1 82 ? -52.15472 75.50548 75.04622 1.000 11.42064 281 LYS B CA 1
ATOM 1087 C C . LYS A 1 82 ? -51.27783 75.92472 73.87794 1.000 10.65431 281 LYS B C 1
ATOM 1088 O O . LYS A 1 82 ? -51.65763 75.76131 72.71377 1.000 12.06689 281 LYS B O 1
ATOM 1107 N N . LEU A 1 83 ? -50.10896 76.47030 74.19873 1.000 9.81754 282 LEU B N 1
ATOM 1108 C CA . LEU A 1 83 ? -49.10150 76.85698 73.21717 1.000 9.66649 282 LEU B CA 1
ATOM 1109 C C . LEU A 1 83 ? -47.94495 75.87084 73.31102 1.000 8.98401 282 LEU B C 1
ATOM 1110 O O . LEU A 1 83 ? -47.41254 75.64473 74.39554 1.000 11.15110 282 LEU B O 1
ATOM 1126 N N . TYR A 1 84 ? -47.56032 75.28108 72.19140 1.000 8.69926 283 TYR B N 1
ATOM 1127 C CA . TYR A 1 84 ? -46.47649 74.30729 72.14283 1.000 8.38835 283 TYR B CA 1
ATOM 1128 C C . TYR A 1 84 ? -45.31790 74.92330 71.37919 1.000 8.89690 283 TYR B C 1
ATOM 1129 O O . TYR A 1 84 ? -45.50717 75.39939 70.26093 1.000 10.71340 283 TYR B O 1
ATOM 1147 N N A ILE A 1 85 ? -44.13000 74.93001 71.96968 0.867 8.48263 284 ILE B N 1
ATOM 1148 N N B ILE A 1 85 ? -44.12744 74.91532 71.97176 0.133 8.40576 284 ILE B N 1
ATOM 1149 C CA A ILE A 1 85 ? -42.90525 75.35049 71.29637 0.867 7.76939 284 ILE B CA 1
ATOM 1150 C CA B ILE A 1 85 ? -42.91227 75.35044 71.28903 0.133 8.55346 284 ILE B CA 1
ATOM 1151 C C A ILE A 1 85 ? -42.08055 74.08620 71.07967 0.867 8.12233 284 ILE B C 1
ATOM 1152 C C B ILE A 1 85 ? -42.03408 74.12088 71.09368 0.133 8.18294 284 ILE B C 1
ATOM 1153 O O A ILE A 1 85 ? -41.79173 73.34082 72.02675 0.867 8.90731 284 ILE B O 1
ATOM 1154 O O B ILE A 1 85 ? -41.63411 73.46753 72.06574 0.133 8.30122 284 ILE B O 1
ATOM 1167 N N . ILE A 1 86 ? -41.74115 73.80639 69.83747 1.000 8.24609 285 ILE B N 1
ATOM 1168 C CA . ILE A 1 86 ? -41.10414 72.54346 69.47983 1.000 8.24153 285 ILE B CA 1
ATOM 1169 C C . ILE A 1 86 ? -39.61504 72.59068 69.79713 1.000 8.48185 285 ILE B C 1
ATOM 1170 O O . ILE A 1 86 ? -38.87652 73.43407 69.27782 1.000 9.72351 285 ILE B O 1
ATOM 1186 N N . GLN A 1 87 ? -39.15821 71.65641 70.63472 1.000 8.35847 286 GLN B N 1
ATOM 1187 C CA . GLN A 1 87 ? -37.73236 71.45190 70.85699 1.000 8.24412 286 GLN B CA 1
ATOM 1188 C C . GLN A 1 87 ? -37.10453 70.67445 69.70817 1.000 9.35460 286 GLN B C 1
ATOM 1189 O O . GLN A 1 87 ? -36.05877 71.07295 69.17090 1.000 10.79045 286 GLN B O 1
ATOM 1203 N N . SER A 1 88 ? -37.73811 69.58207 69.29846 1.000 9.05229 287 SER B N 1
ATOM 1204 C CA . SER A 1 88 ? -37.24444 68.79497 68.18356 1.000 9.49301 287 SER B CA 1
ATOM 1205 C C . SER A 1 88 ? -38.40814 68.02114 67.60161 1.000 9.87837 287 SER B C 1
ATOM 1206 O O . SER A 1 88 ? -39.39353 67.73153 68.28874 1.000 10.01789 287 SER B O 1
ATOM 1214 N N . GLY A 1 89 ? -38.28660 67.68913 66.32563 1.000 10.95613 288 GLY B N 1
ATOM 1215 C CA . GLY A 1 89 ? -39.34660 67.02796 65.59722 1.000 11.23923 288 GLY B CA 1
ATOM 1216 C C . GLY A 1 89 ? -40.08573 67.99678 64.69477 1.000 9.97447 288 GLY B C 1
ATOM 1217 O O . GLY A 1 89 ? -39.93102 69.21814 64.77334 1.000 11.29158 288 GLY B O 1
ATOM 1221 N N . HIS A 1 90 ? -40.89711 67.42786 63.81190 1.000 10.54350 289 HIS B N 1
ATOM 1222 C CA . HIS A 1 90 ? -41.66579 68.20117 62.84489 1.000 11.87152 289 HIS B CA 1
ATOM 1223 C C . HIS A 1 90 ? -43.12189 67.77175 62.88593 1.000 11.98429 289 HIS B C 1
ATOM 1224 O O . HIS A 1 90 ? -43.44965 66.62637 63.22221 1.000 11.80913 289 HIS B O 1
ATOM 1238 N N . ALA A 1 91 ? -44.00260 68.68506 62.47778 1.000 11.54758 290 ALA B N 1
ATOM 1239 C CA . ALA A 1 91 ? -45.41576 68.37157 62.38754 1.000 11.33000 290 ALA B CA 1
ATOM 1240 C C . ALA A 1 91 ? -46.02874 69.03759 61.16688 1.000 11.51742 290 ALA B C 1
ATOM 1241 O O . ALA A 1 91 ? -45.68825 70.17499 60.81119 1.000 12.88357 290 ALA B O 1
ATOM 1248 N N . ASP A 1 92 ? -46.97815 68.33432 60.56593 1.000 12.69989 291 ASP B N 1
ATOM 1249 C CA . ASP A 1 92 ? -47.75227 68.87451 59.46085 1.000 13.12101 291 ASP B CA 1
ATOM 1250 C C . ASP A 1 92 ? -48.94339 69.65892 59.99075 1.000 12.84824 291 ASP B C 1
ATOM 1251 O O . ASP A 1 92 ? -49.62241 69.23310 60.92690 1.000 13.69348 291 ASP B O 1
ATOM 1260 N N . ILE A 1 93 ? -49.22948 70.77694 59.32948 1.000 12.50817 292 ILE B N 1
ATOM 1261 C CA . ILE A 1 93 ? -50.46993 71.52482 59.50400 1.000 13.02871 292 ILE B CA 1
ATOM 1262 C C . ILE A 1 93 ? -51.41065 71.07111 58.40076 1.000 15.48049 292 ILE B C 1
ATOM 1263 O O . ILE A 1 93 ? -51.09425 71.21574 57.21300 1.000 17.29890 292 ILE B O 1
ATOM 1270 N N . ILE A 1 94 ? -52.55681 70.52198 58.78579 1.000 14.03466 293 ILE B N 1
ATOM 1271 C CA . ILE A 1 94 ? -53.49671 69.89581 57.85880 1.000 16.34939 293 ILE B CA 1
ATOM 1272 C C . ILE A 1 94 ? -54.81502 70.64671 57.92527 1.000 16.78325 293 ILE B C 1
ATOM 1273 O O . ILE A 1 94 ? -55.44402 70.72224 58.98634 1.000 16.69766 293 ILE B O 1
ATOM 1289 N N . LYS A 1 95 ? -55.23819 71.18779 56.78133 1.000 24.31491 294 LYS B N 1
ATOM 1290 C CA . LYS A 1 95 ? -56.53055 71.84439 56.62578 1.000 30.81473 294 LYS B CA 1
ATOM 1291 C C . LYS A 1 95 ? -57.34794 71.07743 55.59988 1.000 37.49950 294 LYS B C 1
ATOM 1292 O O . LYS A 1 95 ? -56.86264 70.80874 54.49544 1.000 38.16314 294 LYS B O 1
ATOM 1300 N N . GLU A 1 96 ? -58.58370 70.73945 55.95879 1.000 42.85231 295 GLU B N 1
ATOM 1301 C CA . GLU A 1 96 ? -59.48543 70.01012 55.06887 1.000 46.99402 295 GLU B CA 1
ATOM 1302 C C . GLU A 1 96 ? -58.74840 68.88275 54.34945 1.000 49.42170 295 GLU B C 1
ATOM 1303 O O . GLU A 1 96 ? -58.86435 68.69340 53.13665 1.000 50.97192 295 GLU B O 1
ATOM 1307 N N . GLY A 1 97 ? -57.95949 68.13683 55.12042 1.000 42.15412 296 GLY B N 1
ATOM 1308 C CA . GLY A 1 97 ? -57.24152 66.99158 54.60846 1.000 36.83731 296 GLY B CA 1
ATOM 1309 C C . GLY A 1 97 ? -56.01099 67.30525 53.78850 1.000 34.51667 296 GLY B C 1
ATOM 1310 O O . GLY A 1 97 ? -55.36790 66.36900 53.29551 1.000 38.51797 296 GLY B O 1
ATOM 1314 N N . GLN A 1 98 ? -55.65472 68.57740 53.62889 1.000 29.52361 297 GLN B N 1
ATOM 1315 C CA . GLN A 1 98 ? -54.49585 68.97789 52.84265 1.000 32.75291 297 GLN B CA 1
ATOM 1316 C C . GLN A 1 98 ? -53.39296 69.47534 53.76493 1.000 25.37213 297 GLN B C 1
ATOM 1317 O O . GLN A 1 98 ? -53.64297 70.30855 54.63992 1.000 25.92202 297 GLN B O 1
ATOM 1325 N N . LYS A 1 99 ? -52.17762 68.97651 53.55153 1.000 26.41792 298 LYS B N 1
ATOM 1326 C CA . LYS A 1 99 ? -51.01081 69.51845 54.23949 1.000 23.84153 298 LYS B CA 1
ATOM 1327 C C . LYS A 1 99 ? -50.68836 70.88835 53.65836 1.000 31.77438 298 LYS B C 1
ATOM 1328 O O . LYS A 1 99 ? -50.42460 71.01226 52.45740 1.000 36.71358 298 LYS B O 1
ATOM 1336 N N . VAL A 1 100 ? -50.71636 71.91776 54.50162 1.000 26.13743 299 VAL B N 1
ATOM 1337 C CA . VAL A 1 100 ? -50.50692 73.29161 54.05277 1.000 26.01272 299 VAL B CA 1
ATOM 1338 C C . VAL A 1 100 ? -49.24100 73.93268 54.60457 1.000 22.08885 299 VAL B C 1
ATOM 1339 O O . VAL A 1 100 ? -48.84732 74.99941 54.11028 1.000 23.93676 299 VAL B O 1
ATOM 1352 N N . TYR A 1 101 ? -48.59651 73.34595 55.61011 1.000 20.87204 300 TYR B N 1
ATOM 1353 C CA . TYR A 1 101 ? -47.42399 73.97440 56.20211 1.000 17.30703 300 TYR B CA 1
ATOM 1354 C C . TYR A 1 101 ? -46.69137 72.91676 57.00740 1.000 15.84487 300 TYR B C 1
ATOM 1355 O O . TYR A 1 101 ? -47.30046 71.94553 57.45973 1.000 15.58637 300 TYR B O 1
ATOM 1373 N N . LEU A 1 102 ? -45.38350 73.09792 57.17012 1.000 15.27775 301 LEU B N 1
ATOM 1374 C CA . LEU A 1 102 ? -44.56252 72.18794 57.96378 1.000 14.95625 301 LEU B CA 1
ATOM 1375 C C . LEU A 1 102 ? -43.93370 72.96966 59.11020 1.000 12.90195 301 LEU B C 1
ATOM 1376 O O . LEU A 1 102 ? -43.15743 73.90469 58.87845 1.000 15.75675 301 LEU B O 1
ATOM 1392 N N . LYS A 1 103 ? -44.25767 72.58211 60.34164 1.000 11.77683 302 LYS B N 1
ATOM 1393 C CA . LYS A 1 103 ? -43.66811 73.16667 61.54007 1.000 11.60095 302 LYS B CA 1
ATOM 1394 C C . LYS A 1 103 ? -42.43446 72.37104 61.94884 1.000 11.12110 302 LYS B C 1
ATOM 1395 O O . LYS A 1 103 ? -42.48765 71.13726 62.05746 1.000 12.95829 302 LYS B O 1
ATOM 1414 N N . THR A 1 104 ? -41.32811 73.07058 62.16936 1.000 11.94034 303 THR B N 1
ATOM 1415 C CA . THR A 1 104 ? -40.04628 72.44481 62.45954 1.000 12.76151 303 THR B CA 1
ATOM 1416 C C . THR A 1 104 ? -39.52962 72.94084 63.80943 1.000 10.99615 303 THR B C 1
ATOM 1417 O O . THR A 1 104 ? -40.20648 73.66129 64.54756 1.000 11.30625 303 THR B O 1
ATOM 1428 N N . GLU A 1 105 ? -38.32092 72.53707 64.14798 1.000 11.79637 304 GLU B N 1
ATOM 1429 C CA . GLU A 1 105 ? -37.81326 72.82786 65.47361 1.000 10.64397 304 GLU B CA 1
ATOM 1430 C C . GLU A 1 105 ? -37.79451 74.33082 65.72374 1.000 9.65993 304 GLU B C 1
ATOM 1431 O O . GLU A 1 105 ? -37.42197 75.13544 64.85438 1.000 11.87234 304 GLU B O 1
ATOM 1443 N N . GLY A 1 106 ? -38.17207 74.70445 66.93908 1.000 9.19948 305 GLY B N 1
ATOM 1444 C CA . GLY A 1 106 ? -38.18414 76.08230 67.36897 1.000 9.46285 305 GLY B CA 1
ATOM 1445 C C . GLY A 1 106 ? -39.46709 76.82413 67.10159 1.000 8.57526 305 GLY B C 1
ATOM 1446 O O . GLY A 1 106 ? -39.64340 77.93567 67.63061 1.000 9.27746 305 GLY B O 1
ATOM 1450 N N . THR A 1 107 ? -40.34366 76.26770 66.29124 1.000 8.70214 306 THR B N 1
ATOM 1451 C CA . THR A 1 107 ? -41.59441 76.91678 65.94099 1.000 9.15002 306 THR B CA 1
ATOM 1452 C C . THR A 1 107 ? -42.67840 76.57445 66.95073 1.000 8.62386 306 THR B C 1
ATOM 1453 O O . THR A 1 107 ? -42.53941 75.66430 67.77996 1.000 9.89772 306 THR B O 1
ATOM 1464 N N . ALA A 1 108 ? -43.76484 77.32502 66.87202 1.000 8.93815 307 ALA B N 1
ATOM 1465 C CA . ALA A 1 108 ? -44.89460 77.21280 67.77864 1.000 9.78769 307 ALA B CA 1
ATOM 1466 C C . ALA A 1 108 ? -46.13067 76.69284 67.06369 1.000 9.82695 307 ALA B C 1
ATOM 1467 O O . ALA A 1 108 ? -46.35417 76.98268 65.88101 1.000 11.26939 307 ALA B O 1
ATOM 1474 N N . VAL A 1 109 ? -46.96681 75.96788 67.80376 1.000 9.07012 308 VAL B N 1
ATOM 1475 C CA . VAL A 1 109 ? -48.32918 75.66817 67.38067 1.000 10.23239 308 VAL B CA 1
ATOM 1476 C C . VAL A 1 109 ? -49.28814 75.99789 68.51257 1.000 9.90818 308 VAL B C 1
ATOM 1477 O O . VAL A 1 109 ? -48.97386 75.83691 69.69793 1.000 10.00278 308 VAL B O 1
ATOM 1490 N N . GLY A 1 110 ? -50.48776 76.44274 68.13200 1.000 10.72757 309 GLY B N 1
ATOM 1491 C CA . GLY A 1 110 ? -51.51807 76.82859 69.07143 1.000 10.86040 309 GLY B CA 1
ATOM 1492 C C . GLY A 1 110 ? -51.66938 78.31831 69.24680 1.000 10.09291 309 GLY B C 1
ATOM 1493 O O . GLY A 1 110 ? -52.58579 78.76662 69.94902 1.000 10.53840 309 GLY B O 1
ATOM 1497 N N . GLU A 1 111 ? -50.79418 79.10265 68.62794 1.000 11.15247 310 GLU B N 1
ATOM 1498 C CA . GLU A 1 111 ? -50.82512 80.53924 68.83815 1.000 10.97376 310 GLU B CA 1
ATOM 1499 C C . GLU A 1 111 ? -52.00860 81.20311 68.15406 1.000 11.86798 310 GLU B C 1
ATOM 1500 O O . GLU A 1 111 ? -52.49754 82.21952 68.63884 1.000 12.11410 310 GLU B O 1
ATOM 1512 N N A LEU A 1 112 ? -52.46816 80.64945 67.04070 0.708 9.99169 311 LEU B N 1
ATOM 1513 N N B LEU A 1 112 ? -52.46608 80.68424 67.01269 0.292 11.28298 311 LEU B N 1
ATOM 1514 C CA A LEU A 1 112 ? -53.60372 81.23442 66.34003 0.708 12.18304 311 LEU B CA 1
ATOM 1515 C CA B LEU A 1 112 ? -53.62897 81.28913 66.36319 0.292 12.04389 311 LEU B CA 1
ATOM 1516 C C A LEU A 1 112 ? -54.83748 81.22121 67.23136 0.708 11.89624 311 LEU B C 1
ATOM 1517 C C B LEU A 1 112 ? -54.83269 81.24921 67.28860 0.292 11.56760 311 LEU B C 1
ATOM 1518 O O A LEU A 1 112 ? -55.56504 82.21945 67.34382 0.708 13.96344 311 LEU B O 1
ATOM 1519 O O B LEU A 1 112 ? -55.54979 82.24532 67.46068 0.292 10.20393 311 LEU B O 1
ATOM 1550 N N . GLU A 1 113 ? -55.05351 80.09633 67.91013 1.000 11.08609 312 GLU B N 1
ATOM 1551 C CA . GLU A 1 113 ? -56.19842 79.92596 68.77966 1.000 11.03374 312 GLU B CA 1
ATOM 1552 C C . GLU A 1 113 ? -56.10826 80.80449 70.01862 1.000 11.81498 312 GLU B C 1
ATOM 1553 O O . GLU A 1 113 ? -57.12451 81.33148 70.47989 1.000 12.92053 312 GLU B O 1
ATOM 1565 N N . LEU A 1 114 ? -54.90886 80.94612 70.59271 1.000 11.25767 313 LEU B N 1
ATOM 1566 C CA . LEU A 1 114 ? -54.73807 81.76763 71.78898 1.000 11.54443 313 LEU B CA 1
ATOM 1567 C C . LEU A 1 114 ? -54.81923 83.25231 71.47761 1.000 12.18784 313 LEU B C 1
ATOM 1568 O O . LEU A 1 114 ? -55.40535 84.01713 72.24778 1.000 13.57634 313 LEU B O 1
ATOM 1584 N N . MET A 1 115 ? -54.24270 83.67795 70.35977 1.000 11.02447 314 MET B N 1
ATOM 1585 C CA A MET A 1 115 ? -54.25596 85.09151 70.01081 0.653 12.23210 314 MET B CA 1
ATOM 1586 C CA B MET A 1 115 ? -54.26581 85.09169 70.00955 0.347 11.86140 314 MET B CA 1
ATOM 1587 C C . MET A 1 115 ? -55.65515 85.55463 69.61462 1.000 12.00343 314 MET B C 1
ATOM 1588 O O . MET A 1 115 ? -56.04473 86.68967 69.91596 1.000 14.86227 314 MET B O 1
ATOM 1613 N N . TYR A 1 116 ? -56.41246 84.70834 68.92290 1.000 10.82467 315 TYR B N 1
ATOM 1614 C CA . TYR A 1 116 ? -57.68738 85.11425 68.33990 1.000 10.97768 315 TYR B CA 1
ATOM 1615 C C . TYR A 1 116 ? -58.89859 84.43540 68.97046 1.000 11.81325 315 TYR B C 1
ATOM 1616 O O . TYR A 1 116 ? -60.03123 84.64085 68.49964 1.000 14.15261 315 TYR B O 1
ATOM 1634 N N . ASP A 1 117 ? -58.69175 83.64156 70.01894 1.000 12.64367 316 ASP B N 1
ATOM 1635 C CA A ASP A 1 117 ? -59.76952 83.08252 70.83671 0.622 14.78591 316 ASP B CA 1
ATOM 1636 C CA B ASP A 1 117 ? -59.77269 83.08753 70.83516 0.378 15.41506 316 ASP B CA 1
ATOM 1637 C C . ASP A 1 117 ? -60.77580 82.31512 69.98159 1.000 15.34378 316 ASP B C 1
ATOM 1638 O O . ASP A 1 117 ? -61.95670 82.65399 69.89379 1.000 16.79307 316 ASP B O 1
ATOM 1653 N N . THR A 1 118 ? -60.28920 81.25427 69.35632 1.000 14.97333 317 THR B N 1
ATOM 1654 C CA . THR A 1 118 ? -61.12394 80.45820 68.47708 1.000 13.64608 317 THR B CA 1
ATOM 1655 C C . THR A 1 118 ? -60.75636 78.98509 68.62805 1.000 13.76901 317 THR B C 1
ATOM 1656 O O . THR A 1 118 ? -59.62959 78.66375 69.02931 1.000 13.82769 317 THR B O 1
ATOM 1667 N N . PRO A 1 119 ? -61.68545 78.07587 68.33435 1.000 15.19259 318 PRO B N 1
ATOM 1668 C CA . PRO A 1 119 ? -61.33810 76.65292 68.37391 1.000 17.04713 318 PRO B CA 1
ATOM 1669 C C . PRO A 1 119 ? -60.25086 76.33778 67.36243 1.000 15.17061 318 PRO B C 1
ATOM 1670 O O . PRO A 1 119 ? -59.98096 77.10394 66.43967 1.000 15.16186 318 PRO B O 1
ATOM 1681 N N . VAL A 1 120 ? -59.60702 75.18642 67.55619 1.000 14.06738 319 VAL B N 1
ATOM 1682 C CA . VAL A 1 120 ? -58.47237 74.81209 66.72204 1.000 13.64956 319 VAL B CA 1
ATOM 1683 C C . VAL A 1 120 ? -58.83882 74.91275 65.25175 1.000 13.28932 319 VAL B C 1
ATOM 1684 O O . VAL A 1 120 ? -59.81063 74.30300 64.79197 1.000 14.37539 319 VAL B O 1
ATOM 1697 N N . VAL A 1 121 ? -58.02342 75.65137 64.50170 1.000 13.46646 320 VAL B N 1
ATOM 1698 C CA . VAL A 1 121 ? -58.31106 75.90075 63.09340 1.000 15.80951 320 VAL B CA 1
ATOM 1699 C C . VAL A 1 121 ? -57.84806 74.74435 62.21458 1.000 15.65188 320 VAL B C 1
ATOM 1700 O O . VAL A 1 121 ? -58.55454 74.33811 61.28062 1.000 19.01631 320 VAL B O 1
ATOM 1713 N N . ALA A 1 122 ? -56.65716 74.21341 62.46911 1.000 13.75670 321 ALA B N 1
ATOM 1714 C CA . ALA A 1 122 ? -56.06465 73.17122 61.64465 1.000 13.86030 321 ALA B CA 1
ATOM 1715 C C . ALA A 1 122 ? -55.53685 72.05029 62.52775 1.000 12.78950 321 ALA B C 1
ATOM 1716 O O . ALA A 1 122 ? -55.16597 72.26848 63.68573 1.000 14.29761 321 ALA B O 1
ATOM 1723 N N . THR A 1 123 ? -55.53675 70.83962 61.98605 1.000 13.70620 322 THR B N 1
ATOM 1724 C CA . THR A 1 123 ? -54.93624 69.71302 62.67556 1.000 14.28886 322 THR B CA 1
ATOM 1725 C C . THR A 1 123 ? -53.41990 69.78769 62.59396 1.000 13.82823 322 THR B C 1
ATOM 1726 O O . THR A 1 123 ? -52.85058 70.16518 61.56628 1.000 14.75343 322 THR B O 1
ATOM 1737 N N . VAL A 1 124 ? -52.76838 69.43913 63.70044 1.000 12.99312 323 VAL B N 1
ATOM 1738 C CA . VAL A 1 124 ? -51.31390 69.42999 63.80878 1.000 11.43510 323 VAL B CA 1
ATOM 1739 C C . VAL A 1 124 ? -50.89151 67.99308 64.05420 1.000 11.29117 323 VAL B C 1
ATOM 1740 O O . VAL A 1 124 ? -51.18961 67.43894 65.11619 1.000 13.39216 323 VAL B O 1
ATOM 1753 N N . LYS A 1 125 ? -50.20004 67.39230 63.09137 1.000 12.00554 324 LYS B N 1
ATOM 1754 C CA . LYS A 1 125 ? -49.94129 65.95178 63.10796 1.000 11.75221 324 LYS B CA 1
ATOM 1755 C C . LYS A 1 125 ? -48.44685 65.69659 62.97483 1.000 11.86996 324 LYS B C 1
ATOM 1756 O O . LYS A 1 125 ? -47.82382 66.13507 62.00567 1.000 13.80007 324 LYS B O 1
ATOM 1775 N N . VAL A 1 126 ? -47.87062 64.97631 63.94540 1.000 11.75332 325 VAL B N 1
ATOM 1776 C CA . VAL A 1 126 ? -46.42582 64.77309 63.98742 1.000 11.19385 325 VAL B CA 1
ATOM 1777 C C . VAL A 1 126 ? -45.98033 63.92370 62.80404 1.000 12.44415 325 VAL B C 1
ATOM 1778 O O . VAL A 1 126 ? -46.59543 62.89555 62.48862 1.000 13.10315 325 VAL B O 1
ATOM 1791 N N . CYS A 1 127 ? -44.89083 64.32670 62.15469 1.000 12.23231 326 CYS B N 1
ATOM 1792 C CA . CYS A 1 127 ? -44.42937 63.60472 60.97764 1.000 14.25322 326 CYS B CA 1
ATOM 1793 C C . CYS A 1 127 ? -42.98464 63.15034 61.07133 1.000 16.56589 326 CYS B C 1
ATOM 1794 O O . CYS A 1 127 ? -42.46748 62.57895 60.10170 1.000 21.41498 326 CYS B O 1
ATOM 1802 N N . THR A 1 128 ? -42.33717 63.33912 62.21075 1.000 14.94809 327 THR B N 1
ATOM 1803 C CA . THR A 1 128 ? -41.08031 62.68242 62.53029 1.000 14.07191 327 THR B CA 1
ATOM 1804 C C . THR A 1 128 ? -41.36589 61.52815 63.48247 1.000 12.83679 327 THR B C 1
ATOM 1805 O O . THR A 1 128 ? -42.48938 61.34582 63.94668 1.000 13.75691 327 THR B O 1
ATOM 1816 N N . ASP A 1 129 ? -40.32930 60.73358 63.77151 1.000 14.78215 328 ASP B N 1
ATOM 1817 C CA . ASP A 1 129 ? -40.52478 59.59611 64.66806 1.000 14.47125 328 ASP B CA 1
ATOM 1818 C C . ASP A 1 129 ? -41.00947 60.04334 66.04213 1.000 14.12113 328 ASP B C 1
ATOM 1819 O O . ASP A 1 129 ? -41.89825 59.41866 66.63177 1.000 13.05945 328 ASP B O 1
ATOM 1828 N N . GLU A 1 130 ? -40.41095 61.10543 66.57829 1.000 12.49285 329 GLU B N 1
ATOM 1829 C CA . GLU A 1 130 ? -40.81538 61.69516 67.84873 1.000 12.63946 329 GLU B CA 1
ATOM 1830 C C . GLU A 1 130 ? -40.85601 63.20723 67.69797 1.000 11.71961 329 GLU B C 1
ATOM 1831 O O . GLU A 1 130 ? -40.26220 63.77554 66.78437 1.000 12.19217 329 GLU B O 1
ATOM 1843 N N . LEU A 1 131 ? -41.54025 63.85283 68.63446 1.000 11.03742 330 LEU B N 1
ATOM 1844 C CA . LEU A 1 131 ? -41.51836 65.29805 68.76349 1.000 10.13542 330 LEU B CA 1
ATOM 1845 C C . LEU A 1 131 ? -41.54250 65.62859 70.24600 1.000 10.09017 330 LEU B C 1
ATOM 1846 O O . LEU A 1 131 ? -42.29979 65.02805 71.02194 1.000 10.52654 330 LEU B O 1
ATOM 1862 N N . ILE A 1 132 ? -40.67653 66.55253 70.64856 1.000 8.52421 331 ILE B N 1
ATOM 1863 C CA . ILE A 1 132 ? -40.59308 67.02878 72.02021 1.000 8.76564 331 ILE B CA 1
ATOM 1864 C C . ILE A 1 132 ? -40.96226 68.49894 72.00759 1.000 8.44614 331 ILE B C 1
ATOM 1865 O O . ILE A 1 132 ? -40.41769 69.26521 71.20699 1.000 8.84285 331 ILE B O 1
ATOM 1881 N N . ALA A 1 133 ? -41.85704 68.90098 72.90266 1.000 8.23078 332 ALA B N 1
ATOM 1882 C CA . ALA A 1 133 ? -42.30679 70.28029 72.97194 1.000 8.73904 332 ALA B CA 1
ATOM 1883 C C . ALA A 1 133 ? -42.33579 70.76609 74.41137 1.000 8.35570 332 ALA B C 1
ATOM 1884 O O . ALA A 1 133 ? -42.44815 69.98557 75.35862 1.000 9.32766 332 ALA B O 1
ATOM 1891 N N . TRP A 1 134 ? -42.27855 72.09004 74.55317 1.000 8.54458 333 TRP B N 1
ATOM 1892 C CA . TRP A 1 134 ? -42.51083 72.77376 75.81571 1.000 8.18129 333 TRP B CA 1
ATOM 1893 C C . TRP A 1 134 ? -43.84174 73.51101 75.70875 1.000 8.89930 333 TRP B C 1
ATOM 1894 O O . TRP A 1 134 ? -44.11560 74.17239 74.69859 1.000 10.13219 333 TRP B O 1
ATOM 1915 N N . VAL A 1 135 ? -44.66682 73.38646 76.73680 1.000 9.31828 334 VAL B N 1
ATOM 1916 C CA . VAL A 1 135 ? -46.07794 73.74496 76.66052 1.000 9.39515 334 VAL B CA 1
ATOM 1917 C C . VAL A 1 135 ? -46.40617 74.82535 77.67590 1.000 9.17371 334 VAL B C 1
ATOM 1918 O O . VAL A 1 135 ? -46.08380 74.69910 78.86070 1.000 9.79018 334 VAL B O 1
ATOM 1931 N N . LEU A 1 136 ? -47.08190 75.86974 77.20195 1.000 9.50272 335 LEU B N 1
ATOM 1932 C CA . LEU A 1 136 ? -47.48131 77.01346 78.01118 1.000 9.35582 335 LEU B CA 1
ATOM 1933 C C . LEU A 1 136 ? -48.99985 77.08197 78.09626 1.000 9.82011 335 LEU B C 1
ATOM 1934 O O . LEU A 1 136 ? -49.69855 76.82154 77.11816 1.000 10.49543 335 LEU B O 1
ATOM 1950 N N . ASP A 1 137 ? -49.50275 77.42677 79.27482 1.000 9.72401 336 ASP B N 1
ATOM 1951 C CA . ASP A 1 137 ? -50.93363 77.55864 79.49764 1.000 10.90262 336 ASP B CA 1
ATOM 1952 C C . ASP A 1 137 ? -51.47153 78.87205 78.93526 1.000 10.18009 336 ASP B C 1
ATOM 1953 O O . ASP A 1 137 ? -50.75163 79.86115 78.76853 1.000 10.47379 336 ASP B O 1
ATOM 1962 N N . ARG A 1 138 ? -52.78614 78.87400 78.70434 1.000 11.45787 337 ARG B N 1
ATOM 1963 C CA . ARG A 1 138 ? -53.47172 80.02111 78.11591 1.000 11.56628 337 ARG B CA 1
ATOM 1964 C C . ARG A 1 138 ? -53.30232 81.28022 78.95155 1.000 11.28612 337 ARG B C 1
ATOM 1965 O O . ARG A 1 138 ? -53.04711 82.35764 78.40787 1.000 10.95916 337 ARG B O 1
ATOM 1986 N N . ASP A 1 139 ? -53.49843 81.18603 80.26642 1.000 11.62684 338 ASP B N 1
ATOM 1987 C CA . ASP A 1 139 ? -53.49322 82.40213 81.07673 1.000 11.84964 338 ASP B CA 1
ATOM 1988 C C . ASP A 1 139 ? -52.12056 83.04996 81.07544 1.000 11.28365 338 ASP B C 1
ATOM 1989 O O . ASP A 1 139 ? -52.00968 84.27635 80.99695 1.000 11.72998 338 ASP B O 1
ATOM 1998 N N . THR A 1 140 ? -51.05612 82.25110 81.13779 1.000 11.11376 339 THR B N 1
ATOM 1999 C CA . THR A 1 140 ? -49.74089 82.86021 81.08079 1.000 10.79189 339 THR B CA 1
ATOM 2000 C C . THR A 1 140 ? -49.50018 83.49410 79.72159 1.000 9.36035 339 THR B C 1
ATOM 2001 O O . THR A 1 140 ? -48.93461 84.58584 79.63794 1.000 10.91738 339 THR B O 1
ATOM 2012 N N . TYR A 1 141 ? -49.89309 82.81143 78.64398 1.000 9.58559 340 TYR B N 1
ATOM 2013 C CA . TYR A 1 141 ? -49.75894 83.41886 77.32744 1.000 9.77571 340 TYR B CA 1
ATOM 2014 C C . TYR A 1 141 ? -50.50651 84.75438 77.27093 1.000 10.61484 340 TYR B C 1
ATOM 2015 O O . TYR A 1 141 ? -49.95236 85.77816 76.85442 1.000 10.21804 340 TYR B O 1
ATOM 2033 N N . ARG A 1 142 ? -51.77038 84.77157 77.70046 1.000 10.86534 341 ARG B N 1
ATOM 2034 C CA . ARG A 1 142 ? -52.56527 85.98777 77.54130 1.000 11.35580 341 ARG B CA 1
ATOM 2035 C C . ARG A 1 142 ? -52.09410 87.10749 78.45244 1.000 11.38981 341 ARG B C 1
ATOM 2036 O O . ARG A 1 142 ? -52.16131 88.28279 78.06608 1.000 13.08672 341 ARG B O 1
ATOM 2057 N N . ASN A 1 143 ? -51.63535 86.78202 79.66080 1.000 11.30845 342 ASN B N 1
ATOM 2058 C CA . ASN A 1 143 ? -51.25933 87.81876 80.61438 1.000 11.23967 342 ASN B CA 1
ATOM 2059 C C . ASN A 1 143 ? -49.84065 88.31017 80.40836 1.000 12.89279 342 ASN B C 1
ATOM 2060 O O . ASN A 1 143 ? -49.57852 89.50838 80.58086 1.000 16.52664 342 ASN B O 1
ATOM 2071 N N . LEU A 1 144 ? -48.90889 87.42352 80.06874 1.000 12.47584 343 LEU B N 1
ATOM 2072 C CA . LEU A 1 144 ? -47.49801 87.78359 80.05052 1.000 13.10434 343 LEU B CA 1
ATOM 2073 C C . LEU A 1 144 ? -46.87590 87.86455 78.66932 1.000 14.35484 343 LEU B C 1
ATOM 2074 O O . LEU A 1 144 ? -45.83863 88.52738 78.51898 1.000 19.61503 343 LEU B O 1
ATOM 2090 N N . VAL A 1 145 ? -47.42970 87.20450 77.66899 1.000 11.56522 344 VAL B N 1
ATOM 2091 C CA . VAL A 1 145 ? -46.79628 87.12668 76.36233 1.000 12.18870 344 VAL B CA 1
ATOM 2092 C C . VAL A 1 145 ? -47.49802 87.99578 75.33401 1.000 11.67542 344 VAL B C 1
ATOM 2093 O O . VAL A 1 145 ? -46.85788 88.77862 74.63323 1.000 14.24393 344 VAL B O 1
ATOM 2106 N N . MET A 1 146 ? -48.81089 87.85335 75.20971 1.000 11.30066 345 MET B N 1
ATOM 2107 C CA . MET A 1 146 ? -49.49549 88.37587 74.03484 1.000 11.74530 345 MET B CA 1
ATOM 2108 C C . MET A 1 146 ? -49.29374 89.88145 73.87836 1.000 11.87916 345 MET B C 1
ATOM 2109 O O . MET A 1 146 ? -49.00895 90.36912 72.77669 1.000 11.06163 345 MET B O 1
ATOM 2123 N N . GLY A 1 147 ? -49.46997 90.63488 74.95374 1.000 10.98394 346 GLY B N 1
ATOM 2124 C CA . GLY A 1 147 ? -49.17240 92.05024 74.89393 1.000 11.82808 346 GLY B CA 1
ATOM 2125 C C . GLY A 1 147 ? -49.89912 92.71951 73.75556 1.000 10.96653 346 GLY B C 1
ATOM 2126 O O . GLY A 1 147 ? -51.10150 92.51017 73.56102 1.000 11.84631 346 GLY B O 1
ATOM 2130 N N . THR A 1 148 ? -49.15711 93.51707 72.98963 1.000 11.18259 347 THR B N 1
ATOM 2131 C CA . THR A 1 148 ? -49.70288 94.28374 71.87844 1.000 11.40866 347 THR B CA 1
ATOM 2132 C C . THR A 1 148 ? -49.58568 93.55850 70.53943 1.000 10.03842 347 THR B C 1
ATOM 2133 O O . THR A 1 148 ? -49.46402 94.20701 69.49719 1.000 10.42322 347 THR B O 1
ATOM 2144 N N . ALA A 1 149 ? -49.66950 92.22816 70.54051 1.000 9.17590 348 ALA B N 1
ATOM 2145 C CA . ALA A 1 149 ? -49.45331 91.45557 69.32398 1.000 8.52555 348 ALA B CA 1
ATOM 2146 C C . ALA A 1 149 ? -50.38063 91.88294 68.19762 1.000 8.94919 348 ALA B C 1
ATOM 2147 O O . ALA A 1 149 ? -49.96169 91.96171 67.04062 1.000 9.00153 348 ALA B O 1
ATOM 2154 N N . ILE A 1 150 ? -51.65953 92.09346 68.49016 1.000 9.55372 349 ILE B N 1
ATOM 2155 C CA . ILE A 1 150 ? -52.60043 92.42809 67.42746 1.000 10.41928 349 ILE B CA 1
ATOM 2156 C C . ILE A 1 150 ? -52.30232 93.80810 66.85859 1.000 9.59246 349 ILE B C 1
ATOM 2157 O O . ILE A 1 150 ? -52.31762 94.01277 65.63709 1.000 9.34488 349 ILE B O 1
ATOM 2173 N N . ARG A 1 151 ? -52.01365 94.78104 67.72688 1.000 9.56192 350 ARG B N 1
ATOM 2174 C CA . ARG A 1 151 ? -51.64491 96.11642 67.27688 1.000 10.11607 350 ARG B CA 1
ATOM 2175 C C . ARG A 1 151 ? -50.38939 96.08199 66.42334 1.000 9.61798 350 ARG B C 1
ATOM 2176 O O . ARG A 1 151 ? -50.29889 96.79288 65.41493 1.000 9.45003 350 ARG B O 1
ATOM 2197 N N . ARG A 1 152 ? -49.40366 95.28167 66.82600 1.000 8.69569 351 ARG B N 1
ATOM 2198 C CA . ARG A 1 152 ? -48.16590 95.19387 66.06379 1.000 9.07374 351 ARG B CA 1
ATOM 2199 C C . ARG A 1 152 ? -48.42977 94.62515 64.68287 1.000 8.05878 351 ARG B C 1
ATOM 2200 O O . ARG A 1 152 ? -47.92437 95.13363 63.67735 1.000 8.53277 351 ARG B O 1
ATOM 2221 N N . ARG A 1 153 ? -49.23799 93.57680 64.60690 1.000 7.98872 352 ARG B N 1
ATOM 2222 C CA . ARG A 1 153 ? -49.61184 93.03716 63.30425 1.000 8.18175 352 ARG B CA 1
ATOM 2223 C C . ARG A 1 153 ? -50.32470 94.08662 62.44616 1.000 8.23694 352 ARG B C 1
ATOM 2224 O O . ARG A 1 153 ? -50.05807 94.19163 61.24529 1.000 8.98949 352 ARG B O 1
ATOM 2245 N N . GLU A 1 154 ? -51.23366 94.87182 63.03653 1.000 8.58662 353 GLU B N 1
ATOM 2246 C CA . GLU A 1 154 ? -51.90325 95.95083 62.30202 1.000 8.76736 353 GLU B CA 1
ATOM 2247 C C . GLU A 1 154 ? -50.91317 96.97991 61.79963 1.000 8.58985 353 GLU B C 1
ATOM 2248 O O . GLU A 1 154 ? -51.10178 97.57665 60.73676 1.000 10.36190 353 GLU B O 1
ATOM 2260 N N . THR A 1 155 ? -49.86086 97.24081 62.56606 1.000 9.14380 354 THR B N 1
ATOM 2261 C CA . THR A 1 155 ? -48.90283 98.27395 62.19676 1.000 8.66715 354 THR B CA 1
ATOM 2262 C C . THR A 1 155 ? -48.20558 97.92543 60.89859 1.000 9.06988 354 THR B C 1
ATOM 2263 O O . THR A 1 155 ? -47.94003 98.81345 60.08121 1.000 10.20611 354 THR B O 1
ATOM 2274 N N . TYR A 1 156 ? -47.92469 96.63832 60.67159 1.000 8.52366 355 TYR B N 1
ATOM 2275 C CA . TYR A 1 156 ? -47.07045 96.25388 59.55608 1.000 8.34327 355 TYR B CA 1
ATOM 2276 C C . TYR A 1 156 ? -47.73430 95.50515 58.40721 1.000 8.76421 355 TYR B C 1
ATOM 2277 O O . TYR A 1 156 ? -47.16881 95.50610 57.31264 1.000 8.77636 355 TYR B O 1
ATOM 2295 N N . ILE A 1 157 ? -48.86782 94.83127 58.59626 1.000 8.18464 356 ILE B N 1
ATOM 2296 C CA . ILE A 1 157 ? -49.28405 93.84355 57.59196 1.000 9.08504 356 ILE B CA 1
ATOM 2297 C C . ILE A 1 157 ? -49.57947 94.48656 56.23452 1.000 8.51853 356 ILE B C 1
ATOM 2298 O O . ILE A 1 157 ? -49.20757 93.94446 55.18223 1.000 9.14037 356 ILE B O 1
ATOM 2314 N N . GLN A 1 158 ? -50.24744 95.63416 56.21080 1.000 8.99302 357 GLN B N 1
ATOM 2315 C CA . GLN A 1 158 ? -50.56404 96.26165 54.92291 1.000 9.53380 357 GLN B CA 1
ATOM 2316 C C . GLN A 1 158 ? -49.29453 96.68344 54.18480 1.000 9.19317 357 GLN B C 1
ATOM 2317 O O . GLN A 1 158 ? -49.19338 96.53577 52.95771 1.000 9.83031 357 GLN B O 1
ATOM 2331 N N . PHE A 1 159 ? -48.30908 97.19640 54.91734 1.000 8.52536 358 PHE B N 1
ATOM 2332 C CA . PHE A 1 159 ? -47.02221 97.54236 54.32444 1.000 8.65080 358 PHE B CA 1
ATOM 2333 C C . PHE A 1 159 ? -46.31876 96.30156 53.78974 1.000 8.22010 358 PHE B C 1
ATOM 2334 O O . PHE A 1 159 ? -45.82901 96.29374 52.65525 1.000 8.79434 358 PHE B O 1
ATOM 2351 N N . LEU A 1 160 ? -46.24825 95.24915 54.59930 1.000 8.27331 359 LEU B N 1
ATOM 2352 C CA . LEU A 1 160 ? -45.52008 94.05364 54.18048 1.000 8.33739 359 LEU B CA 1
ATOM 2353 C C . LEU A 1 160 ? -46.13351 93.43268 52.93969 1.000 8.98590 359 LEU B C 1
ATOM 2354 O O . LEU A 1 160 ? -45.41538 92.83499 52.12172 1.000 9.89124 359 LEU B O 1
ATOM 2370 N N . ALA A 1 161 ? -47.44375 93.56152 52.77636 1.000 9.65403 360 ALA B N 1
ATOM 2371 C CA . ALA A 1 161 ? -48.14879 93.09132 51.58944 1.000 10.16317 360 ALA B CA 1
ATOM 2372 C C . ALA A 1 161 ? -47.75935 93.84607 50.33499 1.000 12.71323 360 ALA B C 1
ATOM 2373 O O . ALA A 1 161 ? -48.20261 93.46481 49.24207 1.000 15.18561 360 ALA B O 1
ATOM 2380 N N . ASN A 1 162 ? -46.98910 94.91380 50.45658 1.000 11.55228 361 ASN B N 1
ATOM 2381 C CA . ASN A 1 162 ? -46.56848 95.70246 49.31269 1.000 11.40973 361 ASN B CA 1
ATOM 2382 C C . ASN A 1 162 ? -45.05776 95.69424 49.11758 1.000 10.89083 361 ASN B C 1
ATOM 2383 O O . ASN A 1 162 ? -44.55252 96.42607 48.25477 1.000 14.19309 361 ASN B O 1
ATOM 2394 N N . VAL A 1 163 ? -44.30903 94.89440 49.88066 1.000 10.21223 362 VAL B N 1
ATOM 2395 C CA . VAL A 1 163 ? -42.86174 94.86510 49.81649 1.000 10.88193 362 VAL B CA 1
ATOM 2396 C C . VAL A 1 163 ? -42.40974 93.80082 48.80783 1.000 9.68055 362 VAL B C 1
ATOM 2397 O O . VAL A 1 163 ? -42.69282 92.61022 49.02408 1.000 10.02057 362 VAL B O 1
ATOM 2410 N N . PRO A 1 164 ? -41.66480 94.16110 47.75179 1.000 12.44052 363 PRO B N 1
ATOM 2411 C CA . PRO A 1 164 ? -41.33086 93.15269 46.72226 1.000 12.47485 363 PRO B CA 1
ATOM 2412 C C . PRO A 1 164 ? -40.66320 91.88489 47.24350 1.000 11.89351 363 PRO B C 1
ATOM 2413 O O . PRO A 1 164 ? -41.07736 90.79313 46.84175 1.000 13.03816 363 PRO B O 1
ATOM 2424 N N . PHE A 1 165 ? -39.64260 91.97980 48.08776 1.000 11.38920 364 PHE B N 1
ATOM 2425 C CA . PHE A 1 165 ? -38.89806 90.77731 48.44162 1.000 11.79492 364 PHE B CA 1
ATOM 2426 C C . PHE A 1 165 ? -39.68680 89.84573 49.34226 1.000 11.83886 364 PHE B C 1
ATOM 2427 O O . PHE A 1 165 ? -39.26916 88.69816 49.52966 1.000 12.86673 364 PHE B O 1
ATOM 2444 N N . LEU A 1 166 ? -40.83868 90.28872 49.85256 1.000 10.83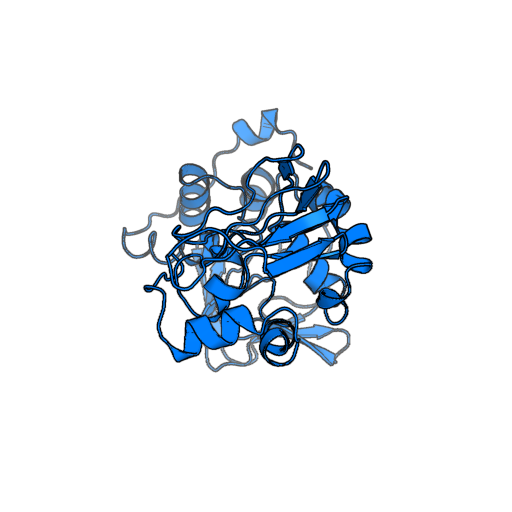046 365 LEU B N 1
ATOM 2445 C CA . LEU A 1 166 ? -41.69375 89.46015 50.68683 1.000 10.32062 365 LEU B CA 1
ATOM 2446 C C . LEU A 1 166 ? -42.87508 88.87987 49.92849 1.000 10.58805 365 LEU B C 1
ATOM 2447 O O . LEU A 1 166 ? -43.72708 88.20608 50.52999 1.000 10.65090 365 LEU B O 1
ATOM 2463 N N . GLY A 1 167 ? -42.92795 89.06978 48.61351 1.000 11.12844 366 GLY B N 1
ATOM 2464 C CA . GLY A 1 167 ? -44.09094 88.66204 47.85181 1.000 14.53639 366 GLY B CA 1
ATOM 2465 C C . GLY A 1 167 ? -44.34993 87.17650 47.85786 1.000 15.40615 366 GLY B C 1
ATOM 2466 O O . GLY A 1 167 ? -45.49134 86.75791 47.61963 1.000 21.06146 366 GLY B O 1
ATOM 2470 N N . GLY A 1 168 ? -43.33747 86.37517 48.12569 1.000 13.19185 367 GLY B N 1
ATOM 2471 C CA . GLY A 1 168 ? -43.53481 84.94326 48.20757 1.000 17.60489 367 GLY B CA 1
ATOM 2472 C C . GLY A 1 168 ? -44.07023 84.43699 49.53350 1.000 16.96225 367 GLY B C 1
ATOM 2473 O O . GLY A 1 168 ? -44.45361 83.26258 49.60470 1.000 19.95355 367 GLY B O 1
ATOM 2477 N N . LEU A 1 169 ? -44.09396 85.27203 50.57908 1.000 13.78247 368 LEU B N 1
ATOM 2478 C CA . LEU A 1 169 ? -44.66385 84.87985 51.86981 1.000 13.17996 368 LEU B CA 1
ATOM 2479 C C . LEU A 1 169 ? -46.18932 84.96967 51.80786 1.000 12.33950 368 LEU B C 1
ATOM 2480 O O . LEU A 1 169 ? -46.74022 85.90913 51.24441 1.000 14.38705 368 LEU B O 1
ATOM 2496 N N . ASP A 1 170 ? -46.89574 83.98153 52.39368 1.000 13.15071 369 ASP B N 1
ATOM 2497 C CA . ASP A 1 170 ? -48.35319 84.08012 52.53383 1.000 14.59958 369 ASP B CA 1
ATOM 2498 C C . ASP A 1 170 ? -48.70941 84.96603 53.72697 1.000 13.47026 369 ASP B C 1
ATOM 2499 O O . ASP A 1 170 ? -47.82376 85.44797 54.42631 1.000 11.93021 369 ASP B O 1
ATOM 2508 N N . SER A 1 171 ? -50.01587 85.17795 53.98026 1.000 11.94766 370 SER B N 1
ATOM 2509 C CA . SER A 1 171 ? -50.43185 86.07891 55.05415 1.000 11.70942 370 SER B CA 1
ATOM 2510 C C . SER A 1 171 ? -49.84710 85.61433 56.37431 1.000 8.95166 370 SER B C 1
ATOM 2511 O O . SER A 1 171 ? -49.29952 86.40517 57.12852 1.000 11.16472 370 SER B O 1
ATOM 2519 N N . TYR A 1 172 ? -49.97323 84.30854 56.65890 1.000 11.35318 371 TYR B N 1
ATOM 2520 C CA . TYR A 1 172 ? -49.46325 83.73261 57.90377 1.000 9.05141 371 TYR B CA 1
ATOM 2521 C C . TYR A 1 172 ? -47.99990 84.08497 58.08198 1.000 8.34631 371 TYR B C 1
ATOM 2522 O O . TYR A 1 172 ? -47.58332 84.49144 59.16239 1.000 8.40774 371 TYR B O 1
ATOM 2540 N N . GLU A 1 173 ? -47.20718 83.88530 57.04061 1.000 8.72711 372 GLU B N 1
ATOM 2541 C CA . GLU A 1 173 ? -45.77471 84.14991 57.13543 1.000 8.71443 372 GLU B CA 1
ATOM 2542 C C . GLU A 1 173 ? -45.46832 85.63874 57.23110 1.000 7.34036 372 GLU B C 1
ATOM 2543 O O . GLU A 1 173 ? -44.53284 86.04031 57.92155 1.000 8.47311 372 GLU B O 1
ATOM 2555 N N . LYS A 1 174 ? -46.22634 86.47808 56.53476 1.000 8.17945 373 LYS B N 1
ATOM 2556 C CA . LYS A 1 174 ? -46.05243 87.92063 56.69180 1.000 8.42761 373 LYS B CA 1
ATOM 2557 C C . LYS A 1 174 ? -46.36058 88.36236 58.11586 1.000 7.80764 373 LYS B C 1
ATOM 2558 O O . LYS A 1 174 ? -45.66956 89.21101 58.68050 1.000 8.66141 373 LYS B O 1
ATOM 2577 N N . LEU A 1 175 ? -47.39413 87.78388 58.71783 1.000 8.30270 374 LEU B N 1
ATOM 2578 C CA . LEU A 1 175 ? -47.73534 88.12998 60.09598 1.000 8.04520 374 LEU B CA 1
ATOM 2579 C C . LEU A 1 175 ? -46.68143 87.62825 61.07471 1.000 7.86159 374 LEU B C 1
ATOM 2580 O O . LEU A 1 175 ? -46.41653 88.29277 62.08570 1.000 8.82463 374 LEU B O 1
ATOM 2596 N N . GLN A 1 176 ? -46.06042 86.48299 60.78214 1.000 8.05156 375 GLN B N 1
ATOM 2597 C CA . GLN A 1 176 ? -44.95035 85.97842 61.59343 1.000 8.38858 375 GLN B CA 1
ATOM 2598 C C . GLN A 1 176 ? -43.76812 86.94228 61.56272 1.000 9.43512 375 GLN B C 1
ATOM 2599 O O . GLN A 1 176 ? -43.10752 87.16031 62.58420 1.000 10.17251 375 GLN B O 1
ATOM 2613 N N . LEU A 1 177 ? -43.49756 87.54655 60.40868 1.000 8.92778 376 LEU B N 1
ATOM 2614 C CA . LEU A 1 177 ? -42.49662 88.60445 60.33647 1.000 8.49070 376 LEU B CA 1
ATOM 2615 C C . LEU A 1 177 ? -42.93297 89.81197 61.16438 1.000 8.08053 376 LEU B C 1
ATOM 2616 O O . LEU A 1 177 ? -42.14613 90.37853 61.93132 1.000 8.66434 376 LEU B O 1
ATOM 2632 N N . ALA A 1 178 ? -44.18771 90.23718 61.00407 1.000 7.81759 377 ALA B N 1
ATOM 2633 C CA . ALA A 1 178 ? -44.67674 91.40124 61.73730 1.000 8.35066 377 ALA B CA 1
ATOM 2634 C C . ALA A 1 178 ? -44.49361 91.23381 63.24274 1.000 8.05901 377 ALA B C 1
ATOM 2635 O O . ALA A 1 178 ? -44.22069 92.21421 63.95746 1.000 8.56881 377 ALA B O 1
ATOM 2642 N N . ASP A 1 179 ? -44.67519 90.00500 63.75489 1.000 8.17689 378 ASP B N 1
ATOM 2643 C CA . ASP A 1 179 ? -44.52877 89.73249 65.18580 1.000 8.45031 378 ASP B CA 1
ATOM 2644 C C . ASP A 1 179 ? -43.16326 90.15375 65.71900 1.000 7.50611 378 ASP B C 1
ATOM 2645 O O . ASP A 1 179 ? -43.02627 90.40487 66.91442 1.000 9.21354 378 ASP B O 1
ATOM 2652 N N . ALA A 1 180 ? -42.14286 90.17692 64.86983 1.000 7.98147 379 ALA B N 1
ATOM 2653 C CA . ALA A 1 180 ? -40.76165 90.43962 65.26446 1.000 8.63864 379 ALA B CA 1
ATOM 2654 C C . ALA A 1 180 ? -40.29083 91.83982 64.88788 1.000 8.32723 379 ALA B C 1
ATOM 2655 O O . ALA A 1 180 ? -39.12175 92.16476 65.12807 1.000 10.06362 379 ALA B O 1
ATOM 2662 N N . LEU A 1 181 ? -41.15386 92.69225 64.33403 1.000 7.91652 380 LEU B N 1
ATOM 2663 C CA . LEU A 1 181 ? -40.73604 94.00926 63.86455 1.000 7.45756 380 LEU B CA 1
ATOM 2664 C C . LEU A 1 181 ? -41.03721 95.09424 64.88455 1.000 8.84459 380 LEU B C 1
ATOM 2665 O O . LEU A 1 181 ? -42.04428 95.06053 65.59608 1.000 8.70042 380 LEU B O 1
ATOM 2681 N N . SER A 1 182 ? -40.15133 96.08292 64.91532 1.000 8.51909 381 SER B N 1
ATOM 2682 C CA . SER A 1 182 ? -40.39599 97.35468 65.56994 1.000 9.08824 381 SER B CA 1
ATOM 2683 C C . SER A 1 182 ? -40.01587 98.44826 64.59130 1.000 9.45227 381 SER B C 1
ATOM 2684 O O . SER A 1 182 ? -39.50574 98.17358 63.51217 1.000 10.45310 381 SER B O 1
ATOM 2692 N N . SER A 1 183 ? -40.32377 99.68484 64.93194 1.000 9.24102 382 SER B N 1
ATOM 2693 C CA . SER A 1 183 ? -40.07323 100.79741 64.02473 1.000 10.72773 382 SER B CA 1
ATOM 2694 C C . SER A 1 183 ? -38.96844 101.69691 64.57070 1.000 10.94885 382 SER B C 1
ATOM 2695 O O . SER A 1 183 ? -38.82876 101.86775 65.78198 1.000 12.87677 382 SER B O 1
ATOM 2703 N N . GLU A 1 184 ? -38.19051 102.28733 63.67074 1.000 10.01907 383 GLU B N 1
ATOM 2704 C CA . GLU A 1 184 ? -37.19314 103.27027 64.06383 1.000 10.15982 383 GLU B CA 1
ATOM 2705 C C . GLU A 1 184 ? -37.10247 104.29586 62.95357 1.000 9.85898 383 GLU B C 1
ATOM 2706 O O . GLU A 1 184 ? -37.08606 103.93546 61.77110 1.000 11.40319 383 GLU B O 1
ATOM 2718 N N . GLU A 1 185 ? -37.02105 105.56366 63.34305 1.000 10.89622 384 GLU B N 1
ATOM 2719 C CA . GLU A 1 185 ? -36.93393 106.67037 62.40719 1.000 11.40116 384 GLU B CA 1
ATOM 2720 C C . GLU A 1 185 ? -35.56750 107.33498 62.51943 1.000 10.93833 384 GLU B C 1
ATOM 2721 O O . GLU A 1 185 ? -34.92909 107.30988 63.58072 1.000 12.34824 384 GLU B O 1
ATOM 2733 N N . PHE A 1 186 ? -35.12725 107.90409 61.40491 1.000 9.73307 385 PHE B N 1
ATOM 2734 C CA . PHE A 1 186 ? -33.80940 108.51855 61.28548 1.000 9.95913 385 PHE B CA 1
ATOM 2735 C C . PHE A 1 186 ? -33.94847 109.83945 60.55701 1.000 10.24800 385 PHE B C 1
ATOM 2736 O O . PHE A 1 186 ? -34.62215 109.91962 59.52550 1.000 11.59328 385 PHE B O 1
ATOM 2753 N N . SER A 1 187 ? -33.30077 110.87050 61.08038 1.000 10.69300 386 SER B N 1
ATOM 2754 C CA A SER A 1 187 ? -33.23155 112.13593 60.37359 0.522 11.10716 386 SER B CA 1
ATOM 2755 C CA B SER A 1 187 ? -33.22501 112.13780 60.37991 0.478 11.09401 386 SER B CA 1
ATOM 2756 C C . SER A 1 187 ? -32.12255 112.08973 59.32834 1.000 10.78245 386 SER B C 1
ATOM 2757 O O . SER A 1 187 ? -31.20469 111.27013 59.41292 1.000 10.60690 386 SER B O 1
ATOM 2770 N N . PRO A 1 188 ? -32.17858 112.97434 58.32876 1.000 11.78141 387 PRO B N 1
ATOM 2771 C CA . PRO A 1 188 ? -31.13536 112.97083 57.30069 1.000 12.28679 387 PRO B CA 1
ATOM 2772 C C . PRO A 1 188 ? -29.76153 113.08705 57.93595 1.000 10.78990 387 PRO B C 1
ATOM 2773 O O . PRO A 1 188 ? -29.53563 113.91851 58.81888 1.000 12.39332 387 PRO B O 1
ATOM 2784 N N . GLY A 1 189 ? -28.82733 112.27695 57.47304 1.000 10.36749 388 GLY B N 1
ATOM 2785 C CA . GLY A 1 189 ? -27.47407 112.28430 57.98331 1.000 10.64936 388 GLY B CA 1
ATOM 2786 C C . GLY A 1 189 ? -27.22628 111.37709 59.16577 1.000 9.53947 388 GLY B C 1
ATOM 2787 O O . GLY A 1 189 ? -26.06765 111.17171 59.53453 1.000 10.21003 388 GLY B O 1
ATOM 2791 N N . GLU A 1 190 ? -28.26983 110.81878 59.77014 1.000 9.81180 389 GLU B N 1
ATOM 2792 C CA . GLU A 1 190 ? -28.08326 109.82648 60.81502 1.000 9.11563 389 GLU B CA 1
ATOM 2793 C C . GLU A 1 190 ? -27.69430 108.48246 60.20790 1.000 9.06587 389 GLU B C 1
ATOM 2794 O O . GLU A 1 190 ? -28.16935 108.08553 59.13102 1.000 10.11827 389 GLU B O 1
ATOM 2806 N N . TYR A 1 191 ? -26.80848 107.78205 60.90746 1.000 8.68188 390 TYR B N 1
ATOM 2807 C CA . TYR A 1 191 ? -26.34212 106.46607 60.48413 1.000 8.84413 390 TYR B CA 1
ATOM 2808 C C . TYR A 1 191 ? -27.30268 105.39805 61.00550 1.000 9.69577 390 TYR B C 1
ATOM 2809 O O . TYR A 1 191 ? -27.55149 105.29157 62.21619 1.000 11.92944 390 TYR B O 1
ATOM 2827 N N . ILE A 1 192 ? -27.83011 104.61273 60.08539 1.000 7.70358 391 ILE B N 1
ATOM 2828 C CA . ILE A 1 192 ? -28.64158 103.45462 60.42150 1.000 7.95505 391 ILE B CA 1
ATOM 2829 C C . ILE A 1 192 ? -27.74871 102.28243 60.78663 1.000 8.37746 391 ILE B C 1
ATOM 2830 O O . ILE A 1 192 ? -28.00903 101.57620 61.77446 1.000 9.17703 391 ILE B O 1
ATOM 2846 N N . ILE A 1 193 ? -26.69371 102.06396 59.98995 1.000 7.55794 392 ILE B N 1
ATOM 2847 C CA . ILE A 1 193 ? -25.65950 101.06598 60.23012 1.000 7.82804 392 ILE B CA 1
ATOM 2848 C C . ILE A 1 193 ? -24.30971 101.76611 60.13448 1.000 7.63595 392 ILE B C 1
ATOM 2849 O O . ILE A 1 193 ? -24.08464 102.55849 59.21835 1.000 8.29589 392 ILE B O 1
ATOM 2865 N N . HIS A 1 194 ? -23.40965 101.46535 61.07608 1.000 7.66951 393 HIS B N 1
ATOM 2866 C CA . HIS A 1 194 ? -22.01155 101.86097 60.97638 1.000 8.04992 393 HIS B CA 1
ATOM 2867 C C . HIS A 1 194 ? -21.18066 100.67884 60.50628 1.000 7.76585 393 HIS B C 1
ATOM 2868 O O . HIS A 1 194 ? -21.39395 99.54560 60.94219 1.000 8.43187 393 HIS B O 1
ATOM 2882 N N . TYR A 1 195 ? -20.21672 100.96745 59.64605 1.000 8.52575 394 TYR B N 1
ATOM 2883 C CA . TYR A 1 195 ? -19.17627 100.02046 59.26258 1.000 8.05900 394 TYR B CA 1
ATOM 2884 C C . TYR A 1 195 ? -18.48817 99.45447 60.48986 1.000 8.17570 394 TYR B C 1
ATOM 2885 O O . TYR A 1 195 ? -18.21931 100.17985 61.44515 1.000 9.06922 394 TYR B O 1
ATOM 2903 N N . GLY A 1 196 ? -18.15971 98.16680 60.44583 1.000 8.06526 395 GLY B N 1
ATOM 2904 C CA . GLY A 1 196 ? -17.30379 97.56579 61.44618 1.000 8.86705 395 GLY B CA 1
ATOM 2905 C C . GLY A 1 196 ? -17.98009 97.07958 62.69822 1.000 10.62796 395 GLY B C 1
ATOM 2906 O O . GLY A 1 196 ? -17.28281 96.76827 63.67567 1.000 12.47441 395 GLY B O 1
ATOM 2910 N N . GLU A 1 197 ? -19.29085 96.92361 62.69195 1.000 10.36126 396 GLU B N 1
ATOM 2911 C CA A GLU A 1 197 ? -20.03093 96.50508 63.87326 0.521 11.96433 396 GLU B CA 1
ATOM 2912 C CA B GLU A 1 197 ? -20.03675 96.50368 63.86600 0.479 12.07229 396 GLU B CA 1
ATOM 2913 C C . GLU A 1 197 ? -20.58901 95.10073 63.69707 1.000 9.63032 396 GLU B C 1
ATOM 2914 O O . GLU A 1 197 ? -20.57058 94.52236 62.62736 1.000 8.96278 396 GLU B O 1
ATOM 2935 N N . GLU A 1 198 ? -21.08669 94.55077 64.80539 1.000 11.66164 397 GLU B N 1
ATOM 2936 C CA . GLU A 1 198 ? -21.55367 93.17173 64.83677 1.000 11.36353 397 GLU B CA 1
ATOM 2937 C C . GLU A 1 198 ? -22.58535 92.89136 63.76753 1.000 13.15477 397 GLU B C 1
ATOM 2938 O O . GLU A 1 198 ? -22.59096 91.81124 63.16179 1.000 20.00680 397 GLU B O 1
ATOM 2946 N N . GLY A 1 199 ? -23.48025 93.82004 63.53613 1.000 14.51950 398 GLY B N 1
ATOM 2947 C CA . GLY A 1 199 ? -24.44829 93.59723 62.49305 1.000 28.81891 398 GLY B CA 1
ATOM 2948 C C . GLY A 1 199 ? -25.55505 92.69418 62.99259 1.000 34.07528 398 GLY B C 1
ATOM 2949 O O . GLY A 1 199 ? -25.60831 91.49504 62.70679 1.000 35.45276 398 GLY B O 1
ATOM 2953 N N . GLU A 1 200 ? -26.44350 93.30631 63.75359 1.000 25.66828 399 GLU B N 1
ATOM 2954 C CA . GLU A 1 200 ? -27.46094 92.64639 64.54614 1.000 23.34368 399 GLU B CA 1
ATOM 2955 C C . GLU A 1 200 ? -28.85977 92.92898 64.01707 1.000 11.25124 399 GLU B C 1
ATOM 2956 O O . GLU A 1 200 ? -29.82983 92.30517 64.48266 1.000 11.25091 399 GLU B O 1
ATOM 2968 N N . TRP A 1 201 ? -28.98743 93.81741 63.03370 1.000 10.83057 400 TRP B N 1
ATOM 2969 C CA . TRP A 1 201 ? -30.27590 94.39024 62.68702 1.000 9.78514 400 TRP B CA 1
ATOM 2970 C C . TRP A 1 201 ? -30.48589 94.45348 61.18343 1.000 10.36157 400 TRP B C 1
ATOM 2971 O O . TRP A 1 201 ? -29.61354 94.91025 60.43910 1.000 12.12144 400 TRP B O 1
ATOM 2992 N N . LEU A 1 202 ? -31.66476 94.03255 60.75511 1.000 9.67571 401 LEU B N 1
ATOM 2993 C CA . LEU A 1 202 ? -32.10481 94.15039 59.37605 1.000 10.07618 401 LEU B CA 1
ATOM 2994 C C . LEU A 1 202 ? -33.21620 95.18510 59.34002 1.000 9.84958 401 L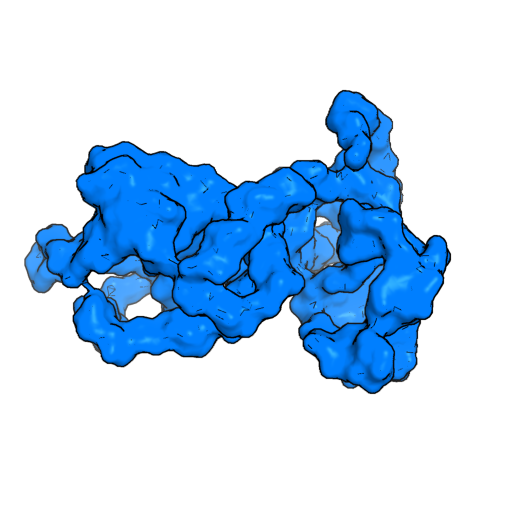EU B C 1
ATOM 2995 O O . LEU A 1 202 ? -34.10738 95.18211 60.19552 1.000 11.82572 401 LEU B O 1
ATOM 3011 N N . TYR A 1 203 ? -33.15447 96.08286 58.36975 1.000 8.20627 402 TYR B N 1
ATOM 3012 C CA . TYR A 1 203 ? -34.09599 97.18579 58.25284 1.000 7.93476 402 TYR B CA 1
ATOM 3013 C C . TYR A 1 203 ? -34.81179 97.08763 56.91786 1.000 8.95566 402 TYR B C 1
ATOM 3014 O O . TYR A 1 203 ? -34.17075 96.88272 55.87985 1.000 10.40794 402 TYR B O 1
ATOM 3032 N N . ILE A 1 204 ? -36.12886 97.24709 56.93611 1.000 7.67404 403 ILE B N 1
ATOM 3033 C CA . ILE A 1 204 ? -36.91605 97.39043 55.72097 1.000 7.90435 403 ILE B CA 1
ATOM 3034 C C . ILE A 1 204 ? -37.35323 98.83914 55.66886 1.000 8.08334 403 ILE B C 1
ATOM 3035 O O . ILE A 1 204 ? -37.90330 99.36242 56.64439 1.000 8.70447 403 ILE B O 1
ATOM 3051 N N . ILE A 1 205 ? -37.06922 99.50364 54.56568 1.000 8.27351 404 ILE B N 1
ATOM 3052 C CA . ILE A 1 205 ? -37.36468 100.92687 54.45789 1.000 8.36407 404 ILE B CA 1
ATOM 3053 C C . ILE A 1 205 ? -38.85329 101.12565 54.19351 1.000 8.24198 404 ILE B C 1
ATOM 3054 O O . ILE A 1 205 ? -39.37024 100.74877 53.13871 1.000 9.63208 404 ILE B O 1
ATOM 3070 N N . MET A 1 206 ? -39.54025 101.77001 55.13477 1.000 8.54569 405 MET B N 1
ATOM 3071 C CA . MET A 1 206 ? -40.94733 102.10738 54.96668 1.000 9.65306 405 MET B CA 1
ATOM 3072 C C . MET A 1 206 ? -41.13137 103.44166 54.26905 1.000 10.46406 405 MET B C 1
ATOM 3073 O O . MET A 1 206 ? -42.12626 103.63226 53.55558 1.000 11.98955 405 MET B O 1
ATOM 3087 N N . GLU A 1 207 ? -40.20391 104.37002 54.45749 1.000 8.75515 406 GLU B N 1
ATOM 3088 C CA . GLU A 1 207 ? -40.22996 105.64824 53.77103 1.000 9.90233 406 GLU B CA 1
ATOM 3089 C C . GLU A 1 207 ? -38.81613 106.20137 53.74878 1.000 9.33306 406 GLU B C 1
ATOM 3090 O O . GLU A 1 207 ? -38.07698 106.05425 54.72242 1.000 9.63635 406 GLU B O 1
ATOM 3102 N N . GLY A 1 208 ? -38.46210 106.86525 52.65793 1.000 10.12933 407 GLY B N 1
ATOM 3103 C CA . GLY A 1 208 ? -37.20970 107.59564 52.55429 1.000 9.79198 407 GLY B CA 1
ATOM 3104 C C . GLY A 1 208 ? -36.15172 106.87826 51.74215 1.000 9.11789 407 GLY B C 1
ATOM 3105 O O . GLY A 1 208 ? -36.38625 105.82842 51.13672 1.000 10.76132 407 GLY B O 1
ATOM 3109 N N . THR A 1 209 ? -34.96418 107.48458 51.73127 1.000 9.67681 408 THR B N 1
ATOM 3110 C CA . THR A 1 209 ? -33.82692 106.99652 50.96389 1.000 9.65007 408 THR B CA 1
ATOM 3111 C C . THR A 1 209 ? -32.57833 106.96314 51.83079 1.000 9.18687 408 THR B C 1
ATOM 3112 O O . THR A 1 209 ? -32.42324 107.75268 52.76075 1.000 9.25626 408 THR B O 1
ATOM 3123 N N . VAL A 1 210 ? -31.71719 105.98748 51.54709 1.000 8.63122 409 VAL B N 1
ATOM 3124 C CA . VAL A 1 210 ? -30.45587 105.78878 52.24938 1.000 8.53643 409 VAL B CA 1
ATOM 3125 C C . VAL A 1 210 ? -29.32659 105.66772 51.24152 1.000 8.50124 409 VAL B C 1
ATOM 3126 O O . VAL A 1 210 ? -29.53713 105.33633 50.07562 1.000 9.41342 409 VAL B O 1
ATOM 3139 N N . GLU A 1 211 ? -28.10525 105.89731 51.71968 1.000 8.30715 410 GLU B N 1
ATOM 3140 C CA . GLU A 1 211 ? -26.89732 105.67120 50.93799 1.000 8.82780 410 GLU B CA 1
ATOM 3141 C C . GLU A 1 211 ? -26.00684 104.67020 51.65605 1.000 7.92535 410 GLU B C 1
ATOM 3142 O O . GLU A 1 211 ? -25.91411 104.66716 52.88008 1.000 9.04581 410 GLU B O 1
ATOM 3154 N N . VAL A 1 212 ? -25.37316 103.81517 50.87091 1.000 8.33685 411 VAL B N 1
ATOM 3155 C CA . VAL A 1 212 ? -24.45505 102.78933 51.35725 1.000 7.97917 411 VAL B CA 1
ATOM 3156 C C . VAL A 1 212 ? -23.04621 103.28638 51.07397 1.000 8.60082 411 VAL B C 1
ATOM 3157 O O . VAL A 1 212 ? -22.74710 103.65138 49.93515 1.000 9.72591 411 VAL B O 1
ATOM 3170 N N A ILE A 1 213 ? -22.18267 103.26513 52.08319 0.603 8.78807 412 ILE B N 1
ATOM 3171 N N B ILE A 1 213 ? -22.20574 103.32037 52.11133 0.397 8.75532 412 ILE B N 1
ATOM 3172 C CA A ILE A 1 213 ? -20.85851 103.86387 51.99347 0.603 8.32417 412 ILE B CA 1
ATOM 3173 C CA B ILE A 1 213 ? -20.84848 103.86262 52.05098 0.397 8.55557 412 ILE B CA 1
ATOM 3174 C C A ILE A 1 213 ? -19.82202 102.81695 52.38983 0.603 7.80014 412 ILE B C 1
ATOM 3175 C C B ILE A 1 213 ? -19.86408 102.74217 52.37870 0.397 9.11475 412 ILE B C 1
ATOM 3176 O O A ILE A 1 213 ? -19.74986 102.40785 53.55679 0.603 8.96754 412 ILE B O 1
ATOM 3177 O O B ILE A 1 213 ? -19.86194 102.21508 53.49759 0.397 7.97126 412 ILE B O 1
ATOM 3208 N N . GLY A 1 214 ? -19.02640 102.38057 51.41126 1.000 8.84260 413 GLY B N 1
ATOM 3209 C CA . GLY A 1 214 ? -17.94230 101.44419 51.62425 1.000 9.09681 413 GLY B CA 1
ATOM 3210 C C . GLY A 1 214 ? -16.63144 102.17153 51.85527 1.000 8.43661 413 GLY B C 1
ATOM 3211 O O . GLY A 1 214 ? -16.60703 103.33832 52.25177 1.000 9.07645 413 GLY B O 1
ATOM 3215 N N . ARG A 1 215 ? -15.52498 101.48538 51.57142 1.000 9.15844 414 ARG B N 1
ATOM 3216 C CA . ARG A 1 215 ? -14.19185 102.04060 51.75123 1.000 9.69568 414 ARG B CA 1
ATOM 3217 C C . ARG A 1 215 ? -13.36692 101.74376 50.51328 1.000 10.38442 414 ARG B C 1
ATOM 3218 O O . ARG A 1 215 ? -13.37976 100.61476 50.01488 1.000 12.38476 414 ARG B O 1
ATOM 3239 N N . ASP A 1 216 ? -12.64016 102.75354 50.03148 1.000 11.59237 415 ASP B N 1
ATOM 3240 C CA . ASP A 1 216 ? -11.79764 102.58424 48.85670 1.000 13.34261 415 ASP B CA 1
ATOM 3241 C C . ASP A 1 216 ? -10.44946 101.96157 49.23511 1.000 13.19116 415 ASP B C 1
ATOM 3242 O O . ASP A 1 216 ? -10.18371 101.59771 50.38917 1.000 12.84224 415 ASP B O 1
ATOM 3251 N N . ALA A 1 217 ? -9.57836 101.81040 48.23589 1.000 15.12690 416 ALA B N 1
ATOM 3252 C CA . ALA A 1 217 ? -8.30487 101.14488 48.48266 1.000 15.54272 416 ALA B CA 1
ATOM 3253 C C . ALA A 1 217 ? -7.44506 101.89082 49.48828 1.000 14.24341 416 ALA B C 1
ATOM 3254 O O . ALA A 1 217 ? -6.56750 101.27178 50.11230 1.000 18.20218 416 ALA B O 1
ATOM 3261 N N . ASP A 1 218 ? -7.65066 103.19174 49.65541 1.000 15.85634 417 ASP B N 1
ATOM 3262 C CA . ASP A 1 218 ? -6.94120 103.98343 50.64936 1.000 15.31681 417 ASP B CA 1
ATOM 3263 C C . ASP A 1 218 ? -7.64723 104.02147 51.99825 1.000 14.17148 417 ASP B C 1
ATOM 3264 O O . ASP A 1 218 ? -7.19545 104.73001 52.90927 1.000 17.74390 417 ASP B O 1
ATOM 3273 N N . GLY A 1 219 ? -8.74686 103.28470 52.14717 1.000 13.41396 418 GLY B N 1
ATOM 3274 C CA . GLY A 1 219 ? -9.49847 103.25332 53.38034 1.000 14.12356 418 GLY B CA 1
ATOM 3275 C C . GLY A 1 219 ? -10.48814 104.37888 53.55400 1.000 12.64734 418 GLY B C 1
ATOM 3276 O O . GLY A 1 219 ? -11.03282 104.52525 54.65068 1.000 15.37332 418 GLY B O 1
ATOM 3280 N N . GLU A 1 220 ? -10.71863 105.18384 52.52078 1.000 13.94006 419 GLU B N 1
ATOM 3281 C CA . GLU A 1 220 ? -11.58215 106.34314 52.64209 1.000 12.01795 419 GLU B CA 1
ATOM 3282 C C . GLU A 1 220 ? -13.02022 105.97792 52.29129 1.000 12.42562 419 GLU B C 1
ATOM 3283 O O . GLU A 1 220 ? -13.26472 105.10576 51.44805 1.000 12.40764 419 GLU B O 1
ATOM 3295 N N . PRO A 1 221 ? -13.98781 106.67578 52.87755 1.000 11.75319 420 PRO B N 1
ATOM 3296 C CA . PRO A 1 221 ? -15.38609 106.41389 52.52076 1.000 11.88140 420 PRO B CA 1
ATOM 3297 C C . PRO A 1 221 ? -15.62188 106.61435 51.03422 1.000 10.53671 420 PRO B C 1
ATOM 3298 O O . PRO A 1 221 ? -15.10220 107.55651 50.41898 1.000 13.76547 420 PRO B O 1
ATOM 3309 N N . THR A 1 222 ? -16.42800 105.73222 50.45422 1.000 10.91261 421 THR B N 1
ATOM 3310 C CA . THR A 1 222 ? -16.79111 105.84418 49.04697 1.000 11.94928 421 THR B CA 1
ATOM 3311 C C . THR A 1 222 ? -18.23007 105.37780 48.88448 1.000 10.69336 421 THR B C 1
ATOM 3312 O O . THR A 1 222 ? -18.61695 104.33038 49.41267 1.000 10.14887 421 THR B O 1
ATOM 3323 N N . LYS A 1 223 ? -19.03648 106.15215 48.16710 1.000 11.76287 422 LYS B N 1
ATOM 3324 C CA . LYS A 1 223 ? -20.45139 105.82540 48.04064 1.000 10.39791 422 LYS B CA 1
ATOM 3325 C C . LYS A 1 223 ? -20.63690 104.65559 47.08176 1.000 11.69457 422 LYS B C 1
ATOM 3326 O O . LYS A 1 223 ? -20.10403 104.65622 45.96644 1.000 13.88646 422 LYS B O 1
ATOM 3345 N N . VAL A 1 224 ? -21.38400 103.64992 47.51733 1.000 10.59913 423 VAL B N 1
ATOM 3346 C CA . VAL A 1 224 ? -21.62753 102.46239 46.71303 1.000 10.05940 423 VAL B CA 1
ATOM 3347 C C . VAL A 1 224 ? -22.92764 102.57387 45.93228 1.000 11.25216 423 VAL B C 1
ATOM 3348 O O . VAL A 1 224 ? -22.95885 102.31946 44.72424 1.000 12.92976 423 VAL B O 1
ATOM 3361 N N . CYS A 1 225 ? -24.02283 102.93104 46.59051 1.000 9.79809 424 CYS B N 1
ATOM 3362 C CA . CYS A 1 225 ? -25.33352 102.98948 45.95151 1.000 9.98410 424 CYS B CA 1
ATOM 3363 C C . CYS A 1 225 ? -26.32180 103.62111 46.92190 1.000 9.99363 424 CYS B C 1
ATOM 3364 O O . CYS A 1 225 ? -25.96575 103.99202 48.04450 1.000 9.94468 424 CYS B O 1
ATOM 3372 N N . GLU A 1 226 ? -27.57525 103.72281 46.48094 1.000 9.85471 425 GLU B N 1
ATOM 3373 C CA . GLU A 1 226 ? -28.70220 104.12884 47.31069 1.000 9.93436 425 GLU B CA 1
ATOM 3374 C C . GLU A 1 226 ? -29.76083 103.03514 47.31989 1.000 9.39094 425 GLU B C 1
ATOM 3375 O O . GLU A 1 226 ? -29.78959 102.17355 46.43828 1.000 11.14221 425 GLU B O 1
ATOM 3387 N N . PHE A 1 227 ? -30.61076 103.06813 48.34293 1.000 10.14853 426 PHE B N 1
ATOM 3388 C CA . PHE A 1 227 ? -31.80765 102.24211 48.44013 1.000 9.11281 426 PHE B CA 1
ATOM 3389 C C . PHE A 1 227 ? -32.94290 103.13538 48.91916 1.000 9.07024 426 PHE B C 1
ATOM 3390 O O . PHE A 1 227 ? -32.72060 104.21063 49.48509 1.000 10.31731 426 PHE B O 1
ATOM 3407 N N . THR A 1 228 ? -34.17435 102.67169 48.72305 1.000 8.75267 427 THR B N 1
ATOM 3408 C CA . THR A 1 228 ? -35.33101 103.49152 49.05565 1.000 9.88913 427 THR B CA 1
ATOM 3409 C C . THR A 1 228 ? -36.48409 102.60137 49.51566 1.000 9.51873 427 THR B C 1
ATOM 3410 O O . THR A 1 228 ? -36.30005 101.42286 49.81593 1.000 9.75561 427 THR B O 1
ATOM 3421 N N . GLN A 1 229 ? -37.67288 103.19059 49.59227 1.000 11.17793 428 GLN B N 1
ATOM 3422 C CA . GLN A 1 229 ? -38.84078 102.52375 50.14518 1.000 9.96626 428 GLN B CA 1
ATOM 3423 C C . GLN A 1 229 ? -39.03812 101.14423 49.52740 1.000 11.97015 428 GLN B C 1
ATOM 3424 O O . GLN A 1 229 ? -39.037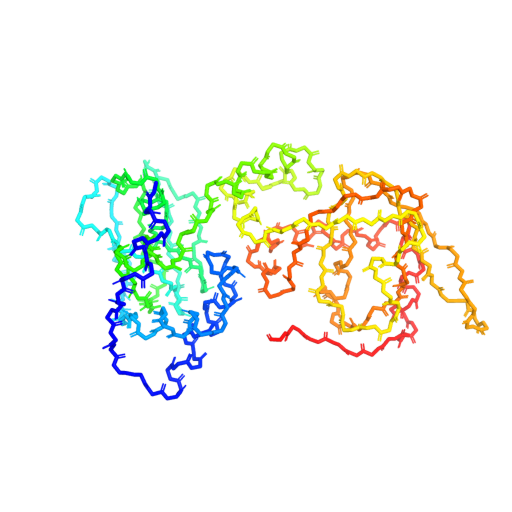18 100.99061 48.30596 1.000 11.38144 428 GLN B O 1
ATOM 3438 N N . GLY A 1 230 ? -39.21936 100.14807 50.38646 1.000 9.60007 429 GLY B N 1
ATOM 3439 C CA . GLY A 1 230 ? -39.40274 98.77689 49.97845 1.000 9.80932 429 GLY B CA 1
ATOM 3440 C C . GLY A 1 230 ? -38.13556 97.95595 49.95951 1.000 9.56596 429 GLY B C 1
ATOM 3441 O O . GLY A 1 230 ? -38.21031 96.72677 49.95981 1.000 11.01783 429 GLY B O 1
ATOM 3445 N N . ASP A 1 231 ? -36.97491 98.60590 49.96103 1.000 9.02293 430 ASP B N 1
ATOM 3446 C CA . ASP A 1 231 ? -35.69815 97.92204 49.98952 1.000 8.82556 430 ASP B CA 1
ATOM 3447 C C . ASP A 1 231 ? -35.33231 97.55222 51.41985 1.000 9.20491 430 ASP B C 1
ATOM 3448 O O . ASP A 1 231 ? -35.93827 98.00564 52.39523 1.000 9.47971 430 ASP B O 1
ATOM 3457 N N . HIS A 1 232 ? -34.32285 96.70880 51.53444 1.000 11.12404 431 HIS B N 1
ATOM 3458 C CA . HIS A 1 232 ? -33.82208 96.26529 52.83033 1.000 10.92080 431 HIS B CA 1
ATOM 3459 C C . HIS A 1 232 ? -32.30745 96.41179 52.91456 1.000 9.46209 431 HIS B C 1
ATOM 3460 O O . HIS A 1 232 ? -31.59681 96.33010 51.90649 1.000 9.90015 431 HIS B O 1
ATOM 3474 N N . ILE A 1 233 ? -31.81856 96.59504 54.14145 1.000 9.05314 432 ILE B N 1
ATOM 3475 C CA . ILE A 1 233 ? -30.38893 96.63319 54.42700 1.000 8.46283 432 ILE B CA 1
ATOM 3476 C C . ILE A 1 233 ? -30.12398 95.84292 55.69903 1.000 8.10527 432 ILE B C 1
ATOM 3477 O O . ILE A 1 233 ? -30.99516 95.71221 56.56485 1.000 9.20738 432 ILE B O 1
ATOM 3493 N N . GLY A 1 234 ? -28.91260 95.29778 55.80412 1.000 7.81981 433 GLY B N 1
ATOM 3494 C CA . GLY A 1 234 ? -28.46221 94.56433 56.97105 1.000 8.23359 433 GLY B CA 1
ATOM 3495 C C . GLY A 1 234 ? -28.41304 93.06595 56.78225 1.000 8.32957 433 GLY B C 1
ATOM 3496 O O . GLY A 1 234 ? -27.86622 92.36338 57.64046 1.000 9.32837 433 GLY B O 1
ATOM 3500 N N . GLU A 1 235 ? -28.90988 92.54344 55.66913 1.000 8.19816 434 GLU B N 1
ATOM 3501 C CA . GLU A 1 235 ? -28.97604 91.09964 55.52582 1.000 8.77751 434 GLU B CA 1
ATOM 3502 C C . GLU A 1 235 ? -27.63260 90.46521 55.20101 1.000 8.60909 434 GLU B C 1
ATOM 3503 O O . GLU A 1 235 ? -27.46740 89.26150 55.42796 1.000 9.20948 434 GLU B O 1
ATOM 3515 N N . LEU A 1 236 ? -26.66906 91.20616 54.64811 1.000 7.90851 435 LEU B N 1
ATOM 3516 C CA . LEU A 1 236 ? -25.46574 90.54407 54.15347 1.000 7.92289 435 LEU B CA 1
ATOM 3517 C C . LEU A 1 236 ? -24.69457 89.90533 55.29248 1.000 8.26251 435 LEU B C 1
ATOM 3518 O O . LEU A 1 236 ? -24.18747 88.77830 55.17131 1.000 8.96437 435 LEU B O 1
ATOM 3534 N N . GLU A 1 237 ? -24.59230 90.61000 56.40441 1.000 7.71029 436 GLU B N 1
ATOM 3535 C CA . GLU A 1 237 ? -23.89322 90.09148 57.57088 1.000 8.79092 436 GLU B CA 1
ATOM 3536 C C . GLU A 1 237 ? -24.57472 88.85380 58.12054 1.000 9.25182 436 GLU B C 1
ATOM 3537 O O . GLU A 1 237 ? -23.90250 87.97475 58.68065 1.000 9.33248 436 GLU B O 1
ATOM 3549 N N . PHE A 1 238 ? -25.90800 88.80457 58.01944 1.000 9.23609 437 PHE B N 1
ATOM 3550 C CA . PHE A 1 238 ? -26.67855 87.66671 58.51229 1.000 9.16067 437 PHE B CA 1
ATOM 3551 C C . PHE A 1 238 ? -26.46542 86.45079 57.62468 1.000 10.51601 437 PHE B C 1
ATOM 3552 O O . PHE A 1 238 ? -26.43129 85.31013 58.12061 1.000 12.49052 437 PHE B O 1
ATOM 3569 N N . LEU A 1 239 ? -26.36481 86.66858 56.31063 1.000 9.78228 438 LEU B N 1
ATOM 3570 C CA . LEU A 1 239 ? -26.18592 85.58466 55.34640 1.000 10.25696 438 LEU B CA 1
ATOM 3571 C C . LEU A 1 239 ? -24.78732 85.00583 55.42771 1.000 9.85994 438 LEU B C 1
ATOM 3572 O O . LEU A 1 239 ? -24.60765 83.78429 55.31886 1.000 12.24978 438 LEU B O 1
ATOM 3588 N N . ASN A 1 240 ? -23.77320 85.86669 55.57626 1.000 9.77144 439 ASN B N 1
ATOM 3589 C CA . ASN A 1 240 ? -22.38480 85.46573 55.40023 1.000 9.43715 439 ASN B CA 1
ATOM 3590 C C . ASN A 1 240 ? -21.55654 85.58991 56.67074 1.000 10.22013 439 ASN B C 1
ATOM 3591 O O . ASN A 1 240 ? -20.33590 85.39237 56.62761 1.000 10.46855 439 ASN B O 1
ATOM 3602 N N . ASN A 1 241 ? -22.18994 85.86932 57.80223 1.000 9.03851 440 ASN B N 1
ATOM 3603 C CA . ASN A 1 241 ? -21.56700 85.77673 59.12294 1.000 8.73484 440 ASN B CA 1
ATOM 3604 C C . ASN A 1 241 ? -20.29339 86.61440 59.24110 1.000 7.60429 440 ASN B C 1
ATOM 3605 O O . ASN A 1 241 ? -19.21526 86.11992 59.58959 1.000 8.82129 440 ASN B O 1
ATOM 3616 N N . HIS A 1 242 ? -20.44322 87.91758 59.01411 1.000 7.92530 441 HIS B N 1
ATOM 3617 C CA . HIS A 1 242 ? -19.31773 88.83469 59.17024 1.000 7.86456 441 HIS B CA 1
ATOM 3618 C C . HIS A 1 242 ? -19.82016 90.15928 59.73668 1.000 7.40768 441 HIS B C 1
ATOM 3619 O O . HIS A 1 242 ? -21.02107 90.45001 59.71561 1.000 7.75394 441 HIS B O 1
ATOM 3633 N N . ARG A 1 243 ? -18.89374 90.96641 60.24304 1.000 7.46917 442 ARG B N 1
ATOM 3634 C CA . ARG A 1 243 ? -19.23393 92.29814 60.72305 1.000 7.64055 442 ARG B CA 1
ATOM 3635 C C . ARG A 1 243 ? -19.61880 93.19382 59.54821 1.000 7.29639 442 ARG B C 1
ATOM 3636 O O . ARG A 1 243 ? -19.36513 92.89381 58.39266 1.000 8.05122 442 ARG B O 1
ATOM 3657 N N . THR A 1 244 ? -20.23625 94.32468 59.85238 1.000 7.10248 443 THR B N 1
ATOM 3658 C CA . THR A 1 244 ? -20.75468 95.17853 58.78891 1.000 7.60376 443 THR B CA 1
ATOM 3659 C C . THR A 1 244 ? -19.62242 95.75796 57.95461 1.000 6.99429 443 THR B C 1
ATOM 3660 O O . THR A 1 244 ? -18.57226 96.15704 58.46710 1.000 8.60504 443 THR B O 1
ATOM 3671 N N . VAL A 1 245 ? -19.85112 95.78230 56.65351 1.000 7.83633 444 VAL B N 1
ATOM 3672 C CA . VAL A 1 245 ? -18.85896 96.16638 55.67046 1.000 8.38310 444 VAL B CA 1
ATOM 3673 C C . VAL A 1 245 ? -19.17802 97.48887 55.01236 1.000 8.38009 444 VAL B C 1
ATOM 3674 O O . VAL A 1 245 ? -18.45450 97.91143 54.10491 1.000 8.88278 444 VAL B O 1
ATOM 3687 N N . ALA A 1 246 ? -20.23992 98.16484 55.43585 1.000 7.74772 445 ALA B N 1
ATOM 3688 C CA . ALA A 1 246 ? -20.56765 99.48086 54.92073 1.000 7.62078 445 ALA B CA 1
ATOM 3689 C C . ALA A 1 246 ? -21.34840 100.24592 55.96959 1.000 7.00748 445 ALA B C 1
ATOM 3690 O O . ALA A 1 246 ? -22.00934 99.64819 56.82216 1.000 8.52705 445 ALA B O 1
ATOM 3697 N N . ASP A 1 247 ? -21.26234 101.56974 55.89102 1.000 7.06332 446 ASP B N 1
ATOM 3698 C CA . ASP A 1 247 ? -22.21648 102.41503 56.57521 1.000 7.19452 446 ASP B CA 1
ATOM 3699 C C . ASP A 1 247 ? -23.48605 102.47125 55.74082 1.000 7.97897 446 ASP B C 1
ATOM 3700 O O . ASP A 1 247 ? -23.44237 102.41545 54.51434 1.000 8.56494 446 ASP B O 1
ATOM 3709 N N . VAL A 1 248 ? -24.62109 102.66699 56.40338 1.000 7.66820 447 VAL B N 1
ATOM 3710 C CA . VAL A 1 248 ? -25.87021 103.00026 55.73004 1.000 7.70101 447 VAL B CA 1
ATOM 3711 C C . VAL A 1 248 ? -26.39796 104.25403 56.39787 1.000 7.18558 447 VAL B C 1
ATOM 3712 O O . VAL A 1 248 ? -26.61015 104.26108 57.61839 1.000 8.02014 447 VAL B O 1
ATOM 3725 N N . VAL A 1 249 ? -26.55427 105.32079 55.61404 1.000 7.45384 448 VAL B N 1
ATOM 3726 C CA . VAL A 1 249 ? -26.84376 106.65496 56.13144 1.000 7.96852 448 VAL B CA 1
ATOM 3727 C C . VAL A 1 249 ? -28.15054 107.14844 55.52529 1.000 8.10203 448 VAL B C 1
ATOM 3728 O O . VAL A 1 249 ? -28.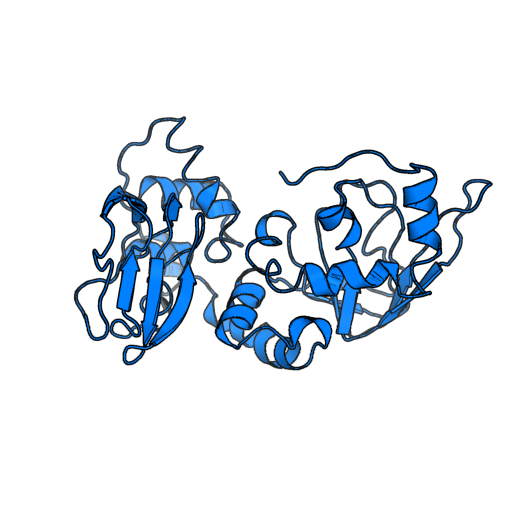34186 107.06405 54.31133 1.000 8.66594 448 VAL B O 1
ATOM 3741 N N . ALA A 1 250 ? -29.02957 107.72178 56.34514 1.000 8.47010 449 ALA B N 1
ATOM 3742 C CA . ALA A 1 250 ? -30.26346 108.30512 55.82005 1.000 8.68719 449 ALA B CA 1
ATOM 3743 C C . ALA A 1 250 ? -29.94142 109.53959 54.98027 1.000 9.14831 449 ALA B C 1
ATOM 3744 O O . ALA A 1 250 ? -29.20523 110.42532 55.41916 1.000 9.95250 449 ALA B O 1
ATOM 3751 N N . THR A 1 251 ? -30.46338 109.60228 53.75813 1.000 9.19863 450 THR B N 1
ATOM 3752 C CA . THR A 1 251 ? -30.31276 110.80999 52.94393 1.000 10.12071 450 THR B CA 1
ATOM 3753 C C . THR A 1 251 ? -31.54794 111.70495 52.97007 1.000 9.63619 450 THR B C 1
ATOM 3754 O O . THR A 1 251 ? -31.46788 112.85603 52.51175 1.000 12.83687 450 THR B O 1
ATOM 3765 N N . THR A 1 252 ? -32.67609 111.20560 53.43160 1.000 10.19035 451 THR B N 1
ATOM 3766 C CA . THR A 1 252 ? -33.87859 111.95894 53.72557 1.000 10.57431 451 THR B CA 1
ATOM 3767 C C . THR A 1 252 ? -34.27671 111.53902 55.12408 1.000 10.45859 451 THR B C 1
ATOM 3768 O O . THR A 1 252 ? -33.59920 110.71822 55.75304 1.000 10.86671 451 THR B O 1
ATOM 3779 N N A HIS A 1 253 ? -35.37325 112.07527 55.63672 0.599 10.52535 452 HIS B N 1
ATOM 3780 N N B HIS A 1 253 ? -35.40826 112.03659 55.60460 0.401 11.25816 452 HIS B N 1
ATOM 3781 C CA A HIS A 1 253 ? -35.97861 111.40823 56.77240 0.599 10.56992 452 HIS B CA 1
ATOM 3782 C CA B HIS A 1 253 ? -36.02335 111.41945 56.77031 0.401 10.78487 452 HIS B CA 1
ATOM 3783 C C A HIS A 1 253 ? -36.32495 109.98918 56.34422 0.599 8.13004 452 HIS B C 1
ATOM 3784 C C B HIS A 1 253 ? -36.46740 110.00176 56.41214 0.401 10.02177 452 HIS B C 1
ATOM 3785 O O A HIS A 1 253 ? -36.77154 109.76262 55.21624 0.599 8.75806 452 HIS B O 1
ATOM 3786 O O B HIS A 1 253 ? -37.15449 109.78716 55.41025 0.401 11.84691 452 HIS B O 1
ATOM 3813 N N . VAL A 1 254 ? -36.06728 109.03104 57.22801 1.000 9.00415 453 VAL B N 1
ATOM 3814 C CA . VAL A 1 254 ? -36.27693 107.62182 56.93126 1.000 8.64867 453 VAL B CA 1
ATOM 3815 C C . VAL A 1 254 ? -37.08125 106.98478 58.05056 1.000 9.07552 453 VAL B C 1
ATOM 3816 O O . VAL A 1 254 ? -36.84098 107.23973 59.23440 1.000 10.23548 453 VAL B O 1
ATOM 3829 N N . ILE A 1 255 ? -38.04489 106.15587 57.67708 1.000 8.60491 454 ILE B N 1
ATOM 3830 C CA . ILE A 1 255 ? -38.75766 105.31050 58.62224 1.000 9.01716 454 ILE B CA 1
ATOM 3831 C C . ILE A 1 255 ? -38.45446 103.87342 58.24417 1.000 8.11396 454 ILE B C 1
ATOM 3832 O O . ILE A 1 255 ? -38.58524 103.51380 57.07063 1.000 8.78955 454 ILE B O 1
ATOM 3848 N N . THR A 1 256 ? -38.06291 103.07147 59.21901 1.000 8.32308 455 THR B N 1
ATOM 3849 C CA . THR A 1 256 ? -37.75395 101.66582 58.99587 1.000 8.46338 455 THR B CA 1
ATOM 3850 C C . THR A 1 256 ? -38.60177 100.77250 59.88828 1.000 8.35373 455 THR B C 1
ATOM 3851 O O . THR A 1 256 ? -39.03364 101.16595 60.97701 1.000 10.06903 455 THR B O 1
ATOM 3862 N N . ALA A 1 257 ? -38.80124 99.54833 59.40269 1.000 8.02420 456 ALA B N 1
ATOM 3863 C CA . ALA A 1 257 ? -39.16837 98.41309 60.23293 1.000 7.79931 456 ALA B CA 1
ATOM 3864 C C . ALA A 1 257 ? -37.89609 97.61643 60.46186 1.000 8.73355 456 ALA B C 1
ATOM 3865 O O . ALA A 1 257 ? -37.12420 97.40236 59.52764 1.000 11.47090 456 ALA B O 1
ATOM 3872 N N . LYS A 1 258 ? -37.68331 97.18650 61.69330 1.000 8.83273 457 LYS B N 1
ATOM 3873 C CA A LYS A 1 258 ? -36.41358 96.66778 62.18688 0.613 11.44400 457 LYS B CA 1
ATOM 3874 C CA B LYS A 1 258 ? -36.41273 96.66038 62.17681 0.387 10.98386 457 LYS B CA 1
ATOM 3875 C C . LYS A 1 258 ? -36.62069 95.25018 62.71463 1.000 9.03049 457 LYS B C 1
ATOM 3876 O O . LYS A 1 258 ? -37.54242 95.00916 63.50793 1.000 9.93200 457 LYS B O 1
ATOM 3911 N N . LEU A 1 259 ? -35.75149 94.32774 62.30018 1.000 9.87781 458 LEU B N 1
ATOM 3912 C CA . LEU A 1 259 ? -35.78216 92.92519 62.69005 1.000 9.88469 458 LEU B CA 1
ATOM 3913 C C . LEU A 1 259 ? -34.44201 92.52509 63.30227 1.000 9.75085 458 LEU B C 1
ATOM 3914 O O . LEU A 1 259 ? -33.38703 92.77872 62.71499 1.000 10.20542 458 LEU B O 1
ATOM 3930 N N . ASN A 1 260 ? -34.47450 91.88540 64.46045 1.000 9.03780 459 ASN B N 1
ATOM 3931 C CA . ASN A 1 260 ? -33.24225 91.39681 65.06094 1.000 9.10030 459 ASN B CA 1
ATOM 3932 C C . ASN A 1 260 ? -32.77153 90.09481 64.42138 1.000 9.06994 459 ASN B C 1
ATOM 3933 O O . ASN A 1 260 ? -33.56192 89.23276 64.04666 1.000 8.71145 459 ASN B O 1
ATOM 3944 N N . ARG A 1 261 ? -31.44693 89.94036 64.37849 1.000 8.65043 460 ARG B N 1
ATOM 3945 C CA . ARG A 1 261 ? -30.82496 88.75643 63.80434 1.000 8.61908 460 ARG B CA 1
ATOM 3946 C C . ARG A 1 261 ? -31.33772 87.46693 64.42645 1.000 8.73329 460 ARG B C 1
ATOM 3947 O O . ARG A 1 261 ? -31.41310 86.45691 63.73882 1.000 9.56915 460 ARG B O 1
ATOM 3968 N N . ARG A 1 262 ? -31.68781 87.47964 65.71276 1.000 8.78688 461 ARG B N 1
ATOM 3969 C CA . ARG A 1 262 ? -32.14065 86.24165 66.34703 1.000 8.96713 461 ARG B CA 1
ATOM 3970 C C . ARG A 1 262 ? -33.44000 85.71855 65.75341 1.000 9.21541 461 ARG B C 1
ATOM 3971 O O . ARG A 1 262 ? -33.73937 84.53039 65.91782 1.000 11.41109 461 ARG B O 1
ATOM 3992 N N . HIS A 1 263 ? -34.20613 86.56748 65.06771 1.000 8.80657 462 HIS B N 1
ATOM 3993 C CA . HIS A 1 263 ? -35.46936 86.17405 64.46144 1.000 9.96131 462 HIS B CA 1
ATOM 3994 C C . HIS A 1 263 ? -35.36259 85.98353 62.96307 1.000 10.04674 462 HIS B C 1
ATOM 3995 O O . HIS A 1 263 ? -36.35575 85.62734 62.31858 1.000 12.31917 462 HIS B O 1
ATOM 4009 N N . PHE A 1 264 ? -34.17715 86.15796 62.38653 1.000 9.80957 463 PHE B N 1
ATOM 4010 C CA . PHE A 1 264 ? -34.02709 86.13424 60.93512 1.000 10.22705 463 PHE B CA 1
ATOM 4011 C C . PHE A 1 264 ? -34.41356 84.78555 60.35381 1.000 10.81093 463 PHE B C 1
ATOM 4012 O O . PHE A 1 264 ? -35.15927 84.71143 59.37579 1.000 11.11274 463 PHE B O 1
ATOM 4029 N N . GLU A 1 265 ? -33.87919 83.70286 60.91821 1.000 12.60670 464 GLU B N 1
ATOM 4030 C CA . GLU A 1 265 ? -34.16044 82.37700 60.37871 1.000 13.08576 464 GLU B CA 1
ATOM 4031 C C . GLU A 1 265 ? -35.65606 82.08780 60.38718 1.000 13.21862 464 GLU B C 1
ATOM 4032 O O . GLU A 1 265 ? -36.22563 81.63901 59.38142 1.000 13.66476 464 GLU B O 1
ATOM 4040 N N . MET A 1 266 ? -36.32280 82.36088 61.50698 1.000 11.55474 465 MET B N 1
ATOM 4041 C CA A MET A 1 266 ? -37.73535 82.01340 61.59912 0.573 13.26615 465 MET B CA 1
ATOM 4042 C CA B MET A 1 266 ? -37.73356 82.02137 61.60443 0.427 13.21028 465 MET B CA 1
ATOM 4043 C C . MET A 1 266 ? -38.57073 82.82873 60.62774 0.875 13.25463 465 MET B C 1
ATOM 4044 O O . MET A 1 266 ? -39.46787 82.28864 59.97056 0.849 15.62554 465 MET B O 1
ATOM 4067 N N . CYS A 1 267 ? -38.31472 84.11884 60.52399 1.000 12.17653 466 CYS B N 1
ATOM 4068 C CA A CYS A 1 267 ? -39.17566 85.05416 59.78822 0.659 12.91381 466 CYS B CA 1
ATOM 4069 C CA B CYS A 1 267 ? -39.29816 84.81069 59.72792 0.341 14.43509 466 CYS B CA 1
ATOM 4070 C C . CYS A 1 267 ? -38.86877 85.07439 58.30161 0.933 12.95607 466 CYS B C 1
ATOM 4071 O O . CYS A 1 267 ? -39.75631 85.25130 57.46136 0.838 13.14609 466 CYS B O 1
ATOM 4076 N N . LEU A 1 268 ? -37.58282 85.01070 57.97441 1.000 13.74403 467 LEU B N 1
ATOM 4077 C CA . LEU A 1 268 ? -37.15200 85.23862 56.60570 1.000 14.93230 467 LEU B CA 1
ATOM 4078 C C . LEU A 1 268 ? -36.49816 84.02211 55.98551 1.000 14.56262 467 LEU B C 1
ATOM 4079 O O . LEU A 1 268 ? -36.11055 84.07605 54.81493 1.000 15.58663 467 LEU B O 1
ATOM 4095 N N . GLY A 1 269 ? -36.43171 82.90640 56.71180 1.000 16.58085 468 GLY B N 1
ATOM 4096 C CA . GLY A 1 269 ? -35.95156 81.66301 56.16337 1.000 16.51434 468 GLY B CA 1
ATOM 4097 C C . GLY A 1 269 ? -36.51120 81.36357 54.78773 1.000 17.51218 468 GLY B C 1
ATOM 4098 O O . GLY A 1 269 ? -35.78137 80.98204 53.86457 1.000 17.81435 468 GLY B O 1
ATOM 4103 N N . PRO A 1 270 ? -37.82322 81.53894 54.60762 1.000 17.27267 469 PRO B N 1
ATOM 4104 C CA . PRO A 1 270 ? -38.42425 81.22800 53.29932 1.000 19.39858 469 PRO B CA 1
ATOM 4105 C C . PRO A 1 270 ? -37.98347 82.14823 52.16207 1.000 19.60860 469 PRO B C 1
ATOM 4106 O O . PRO A 1 270 ? -38.22780 81.81395 50.99295 1.000 23.19382 469 PRO B O 1
ATOM 4117 N N . VAL A 1 271 ? -37.35012 83.28639 52.44659 1.000 15.24261 470 VAL B N 1
ATOM 4118 C CA . VAL A 1 271 ? -36.89202 84.17413 51.38810 1.000 15.73441 470 VAL B CA 1
ATOM 4119 C C . VAL A 1 271 ? -35.37637 84.30799 51.36606 1.000 13.82032 470 VAL B C 1
ATOM 4120 O O . VAL A 1 271 ? -34.84835 85.19495 50.69750 1.000 14.20105 470 VAL B O 1
ATOM 4133 N N . ILE A 1 272 ? -34.65859 83.42913 52.05927 1.000 14.75664 471 ILE B N 1
ATOM 4134 C CA . ILE A 1 272 ? -33.20003 83.50645 52.04312 1.000 13.62497 471 ILE B CA 1
ATOM 4135 C C . ILE A 1 272 ? -32.66435 83.39870 50.62176 1.000 13.11214 471 ILE B C 1
ATOM 4136 O O . ILE A 1 272 ? -31.72934 84.11970 50.25211 1.000 13.67500 471 ILE B O 1
ATOM 4152 N N . ASP A 1 273 ? -33.23156 82.51323 49.79766 1.000 14.69409 472 ASP B N 1
ATOM 4153 C CA . ASP A 1 273 ? -32.73258 82.40998 48.43240 1.000 15.25807 472 ASP B CA 1
ATOM 4154 C C . ASP A 1 273 ? -33.02292 83.66990 47.62477 1.000 14.82429 472 ASP B C 1
ATOM 4155 O O . ASP A 1 273 ? -32.23487 84.02884 46.74347 1.000 19.13007 472 ASP B O 1
ATOM 4164 N N . VAL A 1 274 ? -34.10485 84.38376 47.93016 1.000 15.46611 473 VAL B N 1
ATOM 4165 C CA . VAL A 1 274 ? -34.33815 85.68042 47.30331 1.000 14.34141 473 VAL B CA 1
ATOM 4166 C C . VAL A 1 274 ? -33.24572 86.66676 47.71000 1.000 13.62427 473 VAL B C 1
ATOM 4167 O O . VAL A 1 274 ? -32.68913 87.38690 46.87361 1.000 14.70190 473 VAL B O 1
ATOM 4180 N N . LEU A 1 275 ? -32.92378 86.72154 49.00323 1.000 12.10970 474 LEU B N 1
ATOM 4181 C CA . LEU A 1 275 ? -31.90878 87.65300 49.48267 1.000 11.69948 474 LEU B CA 1
ATOM 4182 C C . LEU A 1 275 ? -30.53577 87.36189 48.90288 1.000 11.49800 474 LEU B C 1
ATOM 4183 O O . LEU A 1 275 ? -29.74282 88.29230 48.68260 1.000 12.94665 474 LEU B O 1
ATOM 4199 N N . LYS A 1 276 ? -30.22522 86.08860 48.65757 1.000 11.75661 475 LYS B N 1
ATOM 4200 C CA . LYS A 1 276 ? -28.93026 85.73524 48.09150 1.000 13.28384 475 LYS B CA 1
ATOM 4201 C C . LYS A 1 276 ? -28.76874 86.18349 46.63642 1.000 14.21509 475 LYS B C 1
ATOM 4202 O O . LYS A 1 276 ? -27.63790 86.18377 46.13171 1.000 16.54262 475 LYS B O 1
ATOM 4221 N N . ARG A 1 277 ? -29.85275 86.58715 45.96648 1.000 14.30671 476 ARG B N 1
ATOM 4222 C CA . ARG A 1 277 ? -29.80768 87.06544 44.58719 1.000 15.68314 476 ARG B CA 1
ATOM 4223 C C . ARG A 1 277 ? -29.02012 88.35246 44.44711 1.000 15.02207 476 ARG B C 1
ATOM 4224 O O . ARG A 1 277 ? -28.70708 88.75667 43.32239 1.000 15.62553 476 ARG B O 1
ATOM 4245 N N . CYS A 1 278 ? -28.70991 89.02069 45.55279 1.000 21.43378 477 CYS B N 1
ATOM 4246 C CA . CYS A 1 278 ? -27.92170 90.23523 45.46253 1.000 13.99445 477 CYS B CA 1
ATOM 4247 C C . CYS A 1 278 ? -26.58863 89.98611 44.77438 1.000 15.09269 477 CYS B C 1
ATOM 4248 O O . CYS A 1 278 ? -26.03682 90.91982 44.17858 1.000 14.40724 477 CYS B O 1
ATOM 4256 N N . ALA A 1 279 ? -26.06710 88.75772 44.81022 1.000 13.32073 478 ALA B N 1
ATOM 4257 C CA . ALA A 1 279 ? -24.80495 88.47548 44.13377 1.000 14.98651 478 ALA B CA 1
ATOM 4258 C C . ALA A 1 279 ? -24.86094 88.81004 42.64906 1.000 16.34594 478 ALA B C 1
ATOM 4259 O O . ALA A 1 279 ? -23.82722 89.10996 42.05142 1.000 18.38063 478 ALA B O 1
ATOM 4266 N N . ASP A 1 280 ? -26.04383 88.75426 42.03738 1.000 14.30368 479 ASP B N 1
ATOM 4267 C CA . ASP A 1 280 ? -26.23482 89.01045 40.61109 1.000 13.98820 479 ASP B CA 1
ATOM 4268 C C . ASP A 1 280 ? -26.64843 90.44631 40.30024 1.000 14.47913 479 ASP B C 1
ATOM 4269 O O . ASP A 1 280 ? -26.85634 90.78039 39.12625 1.000 15.71575 479 ASP B O 1
ATOM 4278 N N . ASP A 1 281 ? -26.75521 91.29816 41.31377 1.000 13.22242 480 ASP B N 1
ATOM 4279 C CA . ASP A 1 281 ? -27.25211 92.65788 41.18862 1.000 12.24796 480 ASP B CA 1
ATOM 4280 C C . ASP A 1 281 ? -26.05852 93.59432 41.10895 1.000 11.60734 480 ASP B C 1
ATOM 4281 O O . ASP A 1 281 ? -25.19242 93.54983 42.00299 1.000 12.95384 480 ASP B O 1
ATOM 4290 N N . PRO A 1 282 ? -25.93455 94.42783 40.07037 1.000 12.97911 481 PRO B N 1
ATOM 4291 C CA . PRO A 1 282 ? -24.75341 95.29317 39.96392 1.000 13.21900 481 PRO B CA 1
ATOM 4292 C C . PRO A 1 282 ? -24.56178 96.23014 41.13487 1.000 11.85590 481 PRO B C 1
ATOM 4293 O O . PRO A 1 282 ? -23.42910 96.68668 41.34328 1.000 12.50654 481 PRO B O 1
ATOM 4304 N N A LYS A 1 283 ? -25.60708 96.52464 41.90884 0.663 10.81942 482 LYS B N 1
ATOM 4305 N N B LYS A 1 283 ? -25.61108 96.54267 41.90242 0.337 10.76793 482 LYS B N 1
ATOM 4306 C CA A LYS A 1 283 ? -25.42653 97.38396 43.07406 0.663 9.83507 482 LYS B CA 1
ATOM 4307 C CA B LYS A 1 283 ? -25.42918 97.37887 43.08671 0.337 10.59022 482 LYS B CA 1
ATOM 4308 C C A LYS A 1 283 ? -24.56655 96.73563 44.14931 0.663 9.22556 482 LYS B C 1
ATOM 4309 C C B LYS A 1 283 ? -24.47617 96.74705 44.09124 0.337 9.75681 482 LYS B C 1
ATOM 4310 O O A LYS A 1 283 ? -24.12263 97.44467 45.06075 0.663 10.54655 482 LYS B O 1
ATOM 4311 O O B LYS A 1 283 ? -23.85988 97.47363 44.88197 0.337 9.74460 482 LYS B O 1
ATOM 4348 N N . TYR A 1 284 ? -24.32605 95.42028 44.05973 1.000 9.80060 483 TYR B N 1
ATOM 4349 C CA . TYR A 1 284 ? -23.51593 94.68330 45.02030 1.000 9.76698 483 TYR B CA 1
ATOM 4350 C C . TYR A 1 284 ? -22.16995 94.24924 44.44769 1.000 10.11088 483 TYR B C 1
ATOM 4351 O O . TYR A 1 284 ? -21.50598 93.39003 45.03266 1.000 10.33148 483 TYR B O 1
ATOM 4369 N N . GLU A 1 285 ? -21.71985 94.87948 43.35613 1.000 10.89225 484 GLU B N 1
ATOM 4370 C CA . GLU A 1 285 ? -20.38551 94.60341 42.84004 1.000 12.28194 484 GLU B CA 1
ATOM 4371 C C . GLU A 1 285 ? -19.31536 94.86310 43.89756 1.000 10.45855 484 GLU B C 1
ATOM 4372 O O . GLU A 1 285 ? -18.37596 94.07663 44.04946 1.000 11.30488 484 GLU B O 1
ATOM 4384 N N . TYR A 1 286 ? -19.44436 95.96331 44.63318 1.000 10.23044 485 TYR B N 1
ATOM 4385 C CA . TYR A 1 286 ? -18.49192 96.28053 45.69192 1.000 10.71570 485 TYR B CA 1
ATOM 4386 C C . TYR A 1 286 ? -18.40738 95.13499 46.70599 1.000 9.55042 485 TYR B C 1
ATOM 4387 O O . TYR A 1 286 ? -17.31804 94.67996 47.06756 1.000 10.27458 485 TYR B O 1
ATOM 4405 N N . TYR A 1 287 ? -19.55759 94.64413 47.16477 1.000 8.92257 486 TYR B N 1
ATOM 4406 C CA . TYR A 1 287 ? -19.58292 93.55847 48.13889 1.000 8.70698 486 TYR B CA 1
ATOM 4407 C C . TYR A 1 287 ? -18.93891 92.30272 47.59480 1.000 9.22197 486 TYR B C 1
ATOM 4408 O O . TYR A 1 287 ? -18.27885 91.57749 48.33851 1.000 9.55005 486 TYR B O 1
ATOM 4426 N N . GLN A 1 288 ? -19.13532 92.00465 46.30536 1.000 10.33005 487 GLN B N 1
ATOM 4427 C CA . GLN A 1 288 ? -18.51632 90.79981 45.77208 1.000 10.39786 487 GLN B CA 1
ATOM 4428 C C . GLN A 1 288 ? -17.01103 90.86992 45.93124 1.000 11.51076 487 GLN B C 1
ATOM 4429 O O . GLN A 1 288 ? -16.35526 89.84969 46.16708 1.000 12.87948 487 GLN B O 1
ATOM 4443 N N . ASN A 1 289 ? -16.44064 92.05882 45.75246 1.000 11.31641 488 ASN B N 1
ATOM 4444 C CA . ASN A 1 289 ? -15.00322 92.21946 45.93422 1.000 10.75468 488 ASN B CA 1
ATOM 4445 C C . ASN A 1 289 ? -14.59487 92.11926 47.40383 1.000 10.12171 488 ASN B C 1
ATOM 4446 O O . ASN A 1 289 ? -13.51166 91.60208 47.71420 1.000 11.82553 488 ASN B O 1
ATOM 4457 N N . VAL A 1 290 ? -15.43126 92.61622 48.32073 1.000 9.78071 489 VAL B N 1
ATOM 4458 C CA . VAL A 1 290 ? -15.18277 92.41388 49.74408 1.000 9.77643 489 VAL B CA 1
ATOM 4459 C C . VAL A 1 290 ? -15.05579 90.93093 50.03402 1.000 10.42108 489 VAL B C 1
ATOM 4460 O O . VAL A 1 290 ? -14.14891 90.48360 50.75009 1.000 11.24913 489 VAL B O 1
ATOM 4473 N N . LEU A 1 291 ? -15.97961 90.13687 49.49446 1.000 10.46653 490 LEU B N 1
ATOM 4474 C CA . LEU A 1 291 ? -15.94295 88.70764 49.75917 1.000 11.88977 490 LEU B CA 1
ATOM 4475 C C . LEU A 1 291 ? -14.72113 88.07680 49.12315 1.000 11.66503 490 LEU B C 1
ATOM 4476 O O . LEU A 1 291 ? -14.06953 87.21788 49.73631 1.000 15.38323 490 LEU B O 1
ATOM 4492 N N . LYS A 1 292 ? -14.40025 88.47129 47.89619 1.000 12.04421 491 LYS B N 1
ATOM 4493 C CA . LYS A 1 292 ? -13.29766 87.83740 47.19331 1.000 13.09982 491 LYS B CA 1
ATOM 4494 C C . LYS A 1 292 ? -11.97891 88.09871 47.90098 1.000 12.64660 491 LYS B C 1
ATOM 4495 O O . LYS A 1 292 ? -11.11837 87.21357 47.96242 1.000 15.00825 491 LYS B O 1
ATOM 4503 N N . THR A 1 293 ? -11.79710 89.30146 48.43884 1.000 11.57370 492 THR B N 1
ATOM 4504 C CA . THR A 1 293 ? -10.54330 89.67406 49.08103 1.000 12.70746 492 THR B CA 1
ATOM 4505 C C . THR A 1 293 ? -10.53585 89.42124 50.57527 1.000 11.87735 492 THR B C 1
ATOM 4506 O O . THR A 1 293 ? -9.49961 89.65437 51.21264 1.000 13.61867 492 THR B O 1
ATOM 4517 N N . GLY A 1 294 ? -11.63893 88.95136 51.14756 1.000 11.08449 493 GLY B N 1
ATOM 4518 C CA . GLY A 1 294 ? -11.67475 88.61711 52.55493 1.000 12.42914 493 GLY B CA 1
ATOM 4519 C C . GLY A 1 294 ? -11.67532 89.80775 53.48295 1.000 10.93206 493 GLY B C 1
ATOM 4520 O O . GLY A 1 294 ? -11.20955 89.69113 54.62117 1.000 12.89633 493 GLY B O 1
ATOM 4524 N N . ALA A 1 295 ? -12.24383 90.93299 53.05523 1.000 10.32044 494 ALA B N 1
ATOM 4525 C CA . ALA A 1 295 ? -12.11534 92.20544 53.75613 1.000 10.01958 494 ALA B CA 1
ATOM 4526 C C . ALA A 1 295 ? -13.14305 92.38223 54.87329 1.000 9.20253 494 ALA B C 1
ATOM 4527 O O . ALA A 1 295 ? -13.80962 93.42392 54.96848 1.000 9.85149 494 ALA B O 1
ATOM 4534 N N . ALA A 1 296 ? -13.28256 91.38109 55.73051 1.000 9.93417 495 ALA B N 1
ATOM 4535 C CA . ALA A 1 296 ? -14.13961 91.48160 56.90059 1.000 9.34261 495 ALA B CA 1
ATOM 4536 C C . ALA A 1 296 ? -13.75917 90.37394 57.86739 1.000 9.52093 495 ALA B C 1
ATOM 4537 O O . ALA A 1 296 ? -13.08641 89.40591 57.49570 1.000 11.30040 495 ALA B O 1
ATOM 4544 N N . GLN A 1 297 ? -14.18607 90.52262 59.11278 1.000 9.00669 496 GLN B N 1
ATOM 4545 C CA . GLN A 1 297 ? -14.01093 89.48330 60.10857 1.000 7.97198 496 GLN B CA 1
ATOM 4546 C C . GLN A 1 297 ? -15.34605 88.87484 60.50704 1.000 8.26636 496 GLN B C 1
ATOM 4547 O O . GLN A 1 297 ? -16.41676 89.46094 60.27744 1.000 8.58994 496 GLN B O 1
ATOM 4561 N N . PRO A 1 298 ? -15.32160 87.68693 61.11817 1.000 8.55355 497 PRO B N 1
ATOM 4562 C CA . PRO A 1 298 ? -16.56459 86.98729 61.42811 1.000 8.27865 497 PRO B CA 1
ATOM 4563 C C . PRO A 1 298 ? -17.45255 87.71789 62.41923 1.000 8.05764 497 PRO B C 1
ATOM 4564 O O . PRO A 1 298 ? -17.02253 88.53923 63.23272 1.000 9.07795 497 PRO B O 1
ATOM 4575 N N . SER A 1 299 ? -18.72607 87.32419 62.35734 1.000 8.81447 498 SER B N 1
ATOM 4576 C CA . SER A 1 299 ? -19.75872 87.70342 63.31581 1.000 9.79156 498 SER B CA 1
ATOM 4577 C C . SER A 1 299 ? -20.87600 86.67181 63.19979 1.000 9.42306 498 SER B C 1
ATOM 4578 O O . SER A 1 299 ? -21.39936 86.45588 62.10334 1.000 10.48592 498 SER B O 1
ATOM 4586 N N . TYR A 1 300 ? -21.25058 86.05247 64.31560 1.000 10.28755 499 TYR B N 1
ATOM 4587 C CA . TYR A 1 300 ? -22.26411 85.01130 64.32909 1.000 10.87387 499 TYR B CA 1
ATOM 4588 C C . TYR A 1 300 ? -23.46395 85.45865 65.15479 1.000 12.43652 499 TYR B C 1
ATOM 4589 O O . TYR A 1 300 ? -23.35329 86.29112 66.04940 1.000 13.57033 499 TYR B O 1
ATOM 4607 N N . VAL A 1 301 ? -24.61352 84.85308 64.84913 1.000 14.87021 500 VAL B N 1
ATOM 4608 C CA . VAL A 1 301 ? -25.82248 85.12444 65.61274 1.000 16.75095 500 VAL B CA 1
ATOM 4609 C C . VAL A 1 301 ? -25.58785 84.73412 67.0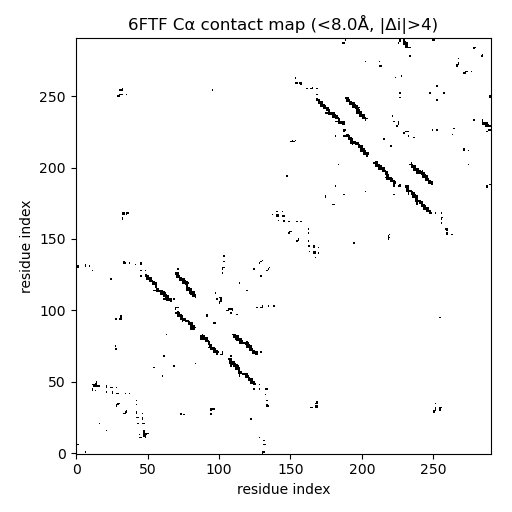6855 1.000 18.55384 500 VAL B C 1
ATOM 4610 O O . VAL A 1 301 ? -24.86241 83.77308 67.37834 1.000 16.39465 500 VAL B O 1
ATOM 4623 N N . ASP A 1 302 ? -26.19503 85.49313 67.97250 1.000 22.44455 501 ASP B N 1
ATOM 4624 C CA . ASP A 1 302 ? -26.03809 85.25531 69.40830 1.000 29.26316 501 ASP B CA 1
ATOM 4625 C C . ASP A 1 302 ? -26.93471 84.12562 69.90785 1.000 31.67012 501 ASP B C 1
ATOM 4626 O O . ASP A 1 302 ? -27.52686 83.38591 69.11973 1.000 39.61500 501 ASP B O 1
#

Foldseek 3Di:
DDDLVVLVVDQADFDDDDPVQLVLQLLLQCLALLQQPPDPVLSSSQSRNWDKDKDFAFDWLFAAPDPPNQKKKAWQAFKKFWAAPRDGDDIGGHSYMPDVVCLQVVDGHHTIIGTHHGMIMIIMHHSVCCVSRGNPCLVVLLVVPQVLLCVQVLSVPPDSVLSSSQSSQKDKDKDAAFDWPDDAPAQQFKKKAWQAAKKWKWAADPVRHTDTLGMDGHNDMDRCVCLLPFWTHGTIIGTRHIIMIIMGTSSHCCVRCVVSVVVVVCCVVPSSCPVVVVCVVVVVTGGHYDD

B-factor: mean 17.33, std 9.98, range [6.99, 82.36]

Solvent-accessible surface area: 14649 Å² total; per-residue (Å²): 108,61,66,111,77,140,16,87,156,56,164,9,52,135,83,155,24,59,140,115,55,26,78,67,1,24,130,27,0,38,59,0,4,20,0,6,101,34,94,103,160,51,6,102,56,0,0,1,3,0,96,143,28,89,34,123,96,83,58,46,12,4,100,61,52,56,94,100,8,57,74,0,14,0,0,51,46,12,53,0,17,23,31,100,109,62,118,149,82,60,86,7,41,102,19,16,2,4,6,13,60,21,8,10,92,104,55,70,9,54,12,24,4,71,1,45,40,108,99,1,47,0,8,18,0,50,86,78,0,2,75,27,41,10,25,65,81,6,77,176,49,20,127,72,7,41,133,30,0,64,102,5,113,20,0,57,73,4,77,69,69,24,29,34,10,0,0,6,4,1,38,62,58,99,14,47,86,49,84,92,13,12,95,93,34,67,72,10,72,89,0,8,0,0,42,86,14,29,0,35,18,22,0,61,62,114,124,47,100,87,48,108,43,19,75,20,66,114,12,45,27,8,10,3,22,11,15,26,65,58,12,70,6,11,14,6,7,8,2,51,58,79,0,41,0,0,37,0,14,18,72,3,14,121,32,1,0,23,78,4,32,116,43,4,98,158,16,56,130,51,116,85,21,129,63,9,59,80,11,78,174,88,56,57,48,115,84,4,140,75,141

Nearest PDB structures (foldseek):
  6hyq-assembly3_C  TM=9.933E-01  e=1.168E-56  Trypanosoma cruzi
  6hyq-assembly4_D  TM=9.942E-01  e=1.238E-56  Trypanosoma cruzi
  6flo-assembly2_B  TM=9.842E-01  e=9.029E-49  Trypanosoma brucei brucei TREU927
  6h4g-assembly2_B  TM=9.816E-01  e=4.954E-46  Trypanosoma brucei brucei TREU927
  1ne4-assembly1_A  TM=8.179E-01  e=1.624E-27  Bos taurus